Protein AF-A0A3D4EYX1-F1 (afdb_monomer_lite)

Radius of gyration: 21.77 Å; chains: 1; bounding box: 41×30×67 Å

Foldseek 3Di:
DEAEDPLQVVPDPPPPVVVCPDPVNVVQVVLLVQQRAAPDAAFLVNLAVVQWGATSSRDIWGWDADPNFIDTPNWTFPAGQCDDPVHTYTYTHHRDGDDDPDDDDPDDDDDDDPLLNLLVVLCVVLVVCVVVVNLQVSLVSLLVSLVVSLPRPPDDPVLNVLSVVLSVVLVPDPDSNVSNVSSNVSSVVSNVVVVVD

Sequence (197 aa):
VLAPTDAAFAALPKGTVEELLKSENRDKLMAILSLHAIPGKVSAGDALNAGIAKSLGGGSLKFSVVDGLLKVNGATIVKTDIKCDNGTIHVIDAVILSGSKRDESKTASTNDKTPLEQIEAAIDRGVPIFNSGEHGECANIYSDCMVSISKASCVDSRVSMVIKQLVEKAENIESDTERAWVLRSGLDHVYATLSSN

pLDDT: mean 76.39, std 11.62, range [33.72, 88.88]

Secondary structure (DSSP, 8-state):
-EEE-HHHHHTSPTTHHHHHTSGGGHHHHHHHHHHT--SS---HHHHHHHSEEE-TTS-EEEEEEETTEEEETTEEEEEEEEEETTEEEEEESS---SSS-------S-SS---HHHHHHHHHHHHHHHHHTT-HHHHHHHHHHHHHHHHT-TTS-HHHHHHHHHHHHHHHT---HHHHHHHHHHHHHHHHHHHHT-

Structure (mmCIF, N/CA/C/O backbone):
data_AF-A0A3D4EYX1-F1
#
_entry.id   AF-A0A3D4EYX1-F1
#
loop_
_atom_site.group_PDB
_atom_site.id
_atom_site.type_symbol
_atom_site.label_atom_id
_atom_site.label_alt_id
_atom_site.label_comp_id
_atom_site.label_asym_id
_atom_site.label_entity_id
_atom_site.label_seq_id
_atom_site.pdbx_PDB_ins_code
_atom_site.Cartn_x
_atom_site.Cartn_y
_atom_site.Cartn_z
_atom_site.occupancy
_atom_site.B_iso_or_equiv
_atom_site.auth_seq_id
_atom_site.auth_comp_id
_atom_site.auth_asym_id
_atom_site.auth_atom_id
_atom_site.pdbx_PDB_model_num
ATOM 1 N N . VAL A 1 1 ? 8.721 3.434 -21.749 1.00 84.25 1 VAL A N 1
ATOM 2 C CA . VAL A 1 1 ? 7.321 3.379 -21.262 1.00 84.25 1 VAL A CA 1
ATOM 3 C C . VAL A 1 1 ? 7.058 1.997 -20.700 1.00 84.25 1 VAL A C 1
ATOM 5 O O . VAL A 1 1 ? 7.466 1.021 -21.318 1.00 84.25 1 VAL A O 1
ATOM 8 N N . LEU A 1 2 ? 6.427 1.918 -19.534 1.00 86.25 2 LEU A N 1
ATOM 9 C CA . LEU A 1 2 ? 5.997 0.674 -18.905 1.00 86.25 2 LEU A CA 1
ATOM 10 C C . LEU A 1 2 ? 4.511 0.459 -19.218 1.00 86.25 2 LEU A C 1
ATOM 12 O O . LEU A 1 2 ? 3.684 1.280 -18.839 1.00 86.25 2 LEU A O 1
ATOM 16 N N . ALA A 1 3 ? 4.170 -0.600 -19.941 1.00 87.19 3 ALA A N 1
ATOM 17 C CA . ALA A 1 3 ? 2.811 -0.878 -20.390 1.00 87.19 3 ALA A CA 1
ATOM 18 C C . ALA A 1 3 ? 2.252 -2.110 -19.656 1.00 87.19 3 ALA A C 1
ATOM 20 O O . ALA A 1 3 ? 2.735 -3.218 -19.904 1.00 87.19 3 ALA A O 1
ATOM 21 N N . PRO A 1 4 ? 1.275 -1.949 -18.749 1.00 86.25 4 PRO A N 1
ATOM 22 C CA . PRO A 1 4 ? 0.604 -3.083 -18.125 1.00 86.25 4 PRO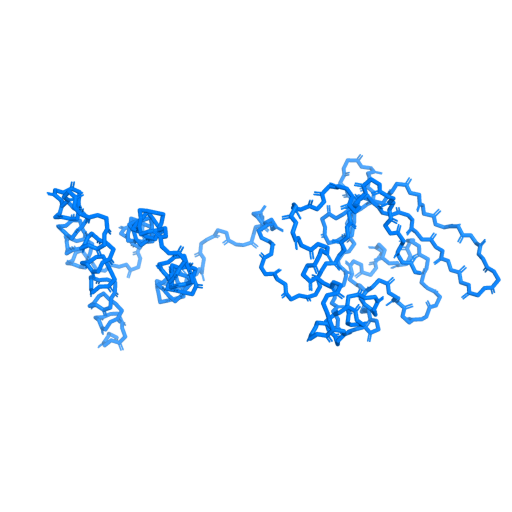 A CA 1
ATOM 23 C C . PRO A 1 4 ? -0.227 -3.883 -19.137 1.00 86.25 4 PRO A C 1
ATOM 25 O O . PRO A 1 4 ? -0.795 -3.318 -20.074 1.00 86.25 4 PRO A O 1
ATOM 28 N N . THR A 1 5 ? -0.284 -5.203 -18.959 1.00 86.62 5 THR A N 1
ATOM 29 C CA . THR A 1 5 ? -1.167 -6.093 -19.731 1.00 86.62 5 THR A CA 1
ATOM 30 C C . THR A 1 5 ? -2.630 -5.920 -19.318 1.00 86.62 5 THR A C 1
ATOM 32 O O . THR A 1 5 ? -2.930 -5.413 -18.242 1.00 86.62 5 THR A O 1
ATOM 35 N N . ASP A 1 6 ? -3.570 -6.385 -20.143 1.00 84.50 6 ASP A N 1
ATOM 36 C CA . ASP A 1 6 ? -4.988 -6.440 -19.752 1.00 84.50 6 ASP A CA 1
ATOM 37 C C . ASP A 1 6 ? -5.194 -7.298 -18.486 1.00 84.50 6 ASP A C 1
ATOM 39 O O . ASP A 1 6 ? -5.909 -6.912 -17.563 1.00 84.50 6 ASP A O 1
ATOM 43 N N . ALA A 1 7 ? -4.439 -8.398 -18.376 1.00 80.25 7 ALA A N 1
ATOM 44 C CA . ALA A 1 7 ? -4.394 -9.235 -17.180 1.00 80.25 7 ALA A CA 1
ATOM 45 C C . ALA A 1 7 ? -3.939 -8.458 -15.930 1.00 80.25 7 ALA A C 1
ATOM 47 O O . ALA A 1 7 ? -4.502 -8.655 -14.856 1.00 80.25 7 ALA A O 1
ATOM 48 N N . ALA A 1 8 ? -2.994 -7.522 -16.070 1.00 82.38 8 ALA A N 1
ATOM 49 C CA . ALA A 1 8 ? -2.548 -6.655 -14.982 1.00 82.38 8 ALA A CA 1
ATOM 50 C C . ALA A 1 8 ? -3.665 -5.746 -14.451 1.00 82.38 8 ALA A C 1
ATOM 52 O O . ALA A 1 8 ? -3.716 -5.464 -13.253 1.00 82.38 8 ALA A O 1
ATOM 53 N N . PHE A 1 9 ? -4.554 -5.274 -15.332 1.00 79.62 9 PHE A N 1
ATOM 54 C CA . PHE A 1 9 ? -5.736 -4.508 -14.935 1.00 79.62 9 PHE A CA 1
ATOM 55 C C . PHE A 1 9 ? -6.804 -5.406 -14.311 1.00 79.62 9 PHE A C 1
ATOM 57 O O . PHE A 1 9 ? -7.417 -5.010 -13.322 1.00 79.62 9 PHE A O 1
ATOM 64 N N . ALA A 1 10 ? -6.993 -6.617 -14.838 1.00 78.94 10 ALA A N 1
ATOM 65 C CA . ALA A 1 10 ? -7.915 -7.602 -14.275 1.00 78.94 10 ALA A CA 1
ATOM 66 C C . ALA A 1 10 ? -7.479 -8.106 -12.885 1.00 78.94 10 ALA A C 1
ATOM 68 O O . ALA A 1 10 ? -8.327 -8.451 -12.065 1.00 78.94 10 ALA A O 1
ATOM 69 N N . ALA A 1 11 ? -6.171 -8.117 -12.610 1.00 76.62 11 ALA A N 1
ATOM 70 C CA . ALA A 1 11 ? -5.594 -8.468 -11.314 1.00 76.62 11 ALA A CA 1
ATOM 71 C C . ALA A 1 11 ? -5.763 -7.372 -10.245 1.00 76.62 11 ALA A C 1
ATOM 73 O O . ALA A 1 11 ? -5.437 -7.594 -9.077 1.00 76.62 11 ALA A O 1
ATOM 74 N N . LEU A 1 12 ? -6.255 -6.182 -10.608 1.00 73.75 12 LEU A N 1
ATOM 75 C CA . LEU A 1 12 ? -6.544 -5.139 -9.629 1.00 73.75 12 LEU A CA 1
ATOM 76 C C . LEU A 1 12 ? -7.776 -5.498 -8.782 1.00 73.75 12 LEU A C 1
ATOM 78 O O . LEU A 1 12 ? -8.704 -6.141 -9.278 1.00 73.75 12 LEU A O 1
ATOM 82 N N . PRO A 1 13 ? -7.827 -5.049 -7.513 1.00 72.81 13 PRO A N 1
ATOM 83 C CA . PRO A 1 13 ? -9.017 -5.213 -6.694 1.00 72.81 13 PRO A CA 1
ATOM 84 C C . PRO A 1 13 ? -10.236 -4.619 -7.408 1.00 72.81 13 PRO A C 1
ATOM 86 O O . PRO A 1 13 ? -10.181 -3.516 -7.969 1.00 72.81 13 PRO A O 1
ATOM 89 N N . LYS A 1 14 ? -11.354 -5.350 -7.373 1.00 64.62 14 LYS A N 1
ATOM 90 C CA . LYS A 1 14 ? -12.627 -4.869 -7.922 1.00 64.62 14 LYS A CA 1
ATOM 91 C C . LYS A 1 14 ? -12.983 -3.530 -7.262 1.00 64.62 14 LYS A C 1
ATOM 93 O O . LYS A 1 14 ? -12.836 -3.387 -6.053 1.00 64.62 14 LYS A O 1
ATOM 98 N N . GLY A 1 15 ? -13.390 -2.544 -8.060 1.00 65.06 15 GLY A N 1
ATOM 99 C CA . GLY A 1 15 ? -13.667 -1.176 -7.605 1.00 65.06 15 GLY A CA 1
ATOM 100 C C . GLY A 1 15 ? -12.503 -0.188 -7.740 1.00 65.06 15 GLY A C 1
ATOM 101 O O . GLY A 1 15 ? -12.754 1.007 -7.869 1.00 65.06 15 GLY A O 1
ATOM 102 N N . THR A 1 16 ? -11.238 -0.633 -7.815 1.00 69.62 16 THR A N 1
ATOM 103 C CA . THR A 1 16 ? -10.097 0.297 -7.977 1.00 69.62 16 THR A CA 1
ATOM 104 C C . THR A 1 16 ? -10.122 0.996 -9.338 1.00 69.62 16 THR A C 1
ATOM 106 O O . THR A 1 16 ? -9.927 2.203 -9.421 1.00 69.62 16 THR A O 1
ATOM 109 N N . VAL A 1 17 ? -10.395 0.263 -10.421 1.00 69.81 17 VAL A N 1
ATOM 110 C CA . VAL A 1 17 ? -10.464 0.846 -11.774 1.00 69.81 17 VAL A CA 1
ATOM 111 C C . VAL A 1 17 ? -11.663 1.784 -11.906 1.00 69.81 17 VAL A C 1
ATOM 113 O O . VAL A 1 17 ? -11.540 2.872 -12.460 1.00 69.81 17 VAL A O 1
ATOM 116 N N . GLU A 1 18 ? -12.809 1.391 -11.353 1.00 73.31 18 GLU A N 1
ATOM 117 C CA . GLU A 1 18 ? -14.031 2.199 -11.369 1.00 73.31 18 GLU A CA 1
ATOM 118 C C . GLU A 1 18 ? -13.848 3.497 -10.584 1.00 73.31 18 GLU A C 1
ATOM 120 O O . GLU A 1 18 ? -14.284 4.554 -11.032 1.00 73.31 18 GLU A O 1
ATOM 125 N N . GLU A 1 19 ? -13.148 3.445 -9.450 1.00 72.38 19 GLU A N 1
ATOM 126 C CA . GLU A 1 19 ? -12.786 4.633 -8.687 1.00 72.38 19 GLU A CA 1
ATOM 127 C C . GLU A 1 19 ? -11.834 5.541 -9.471 1.00 72.38 19 GLU A C 1
ATOM 129 O O . GLU A 1 19 ? -12.068 6.747 -9.540 1.00 72.38 19 GLU A O 1
ATOM 134 N N . LEU A 1 20 ? -10.816 4.981 -10.129 1.00 70.94 20 LEU A N 1
ATOM 135 C CA . LEU A 1 20 ? -9.872 5.742 -10.953 1.00 70.94 20 LEU A CA 1
A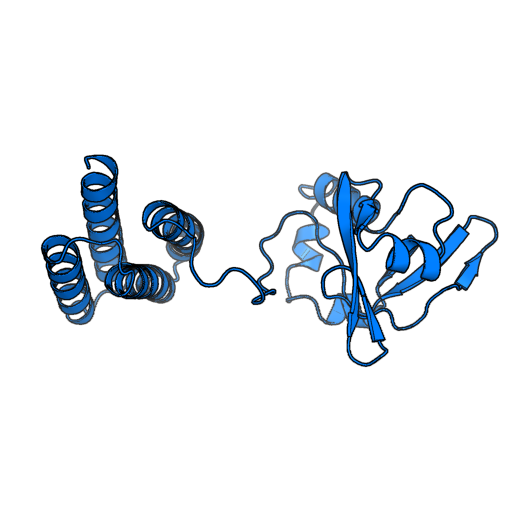TOM 136 C C . LEU A 1 20 ? -10.515 6.367 -12.203 1.00 70.94 20 LEU A C 1
ATOM 138 O O . LEU A 1 20 ? -10.025 7.383 -12.692 1.00 70.94 20 LEU A O 1
ATOM 142 N N . LEU A 1 21 ? -11.610 5.792 -12.706 1.00 77.44 21 LEU A N 1
ATOM 143 C CA . LEU A 1 21 ? -12.373 6.311 -13.847 1.00 77.44 21 LEU A CA 1
ATOM 144 C C . LEU A 1 21 ? -13.349 7.439 -13.475 1.00 77.44 21 LEU A C 1
ATOM 146 O O . LEU A 1 21 ? -13.871 8.106 -14.374 1.00 77.44 21 LEU A O 1
ATOM 150 N N . LYS A 1 22 ? -13.602 7.688 -12.183 1.00 77.94 22 LYS A N 1
ATOM 151 C CA . LYS A 1 22 ? -14.466 8.797 -11.749 1.00 77.94 22 LYS A CA 1
ATOM 152 C C . LYS A 1 22 ? -13.859 10.140 -12.153 1.00 77.94 22 LYS A C 1
ATOM 154 O O . LYS A 1 22 ? -12.656 10.361 -12.028 1.00 77.94 22 LYS A O 1
ATOM 159 N N . SER A 1 23 ? -14.713 11.076 -12.570 1.00 73.88 23 SER A N 1
ATOM 160 C CA . SER A 1 23 ? -14.307 12.429 -12.979 1.00 73.88 23 SER A CA 1
ATOM 161 C C . SER A 1 23 ? -13.508 13.175 -11.905 1.00 73.88 23 SER A C 1
ATOM 163 O O . SER A 1 23 ? -12.600 13.926 -12.246 1.00 7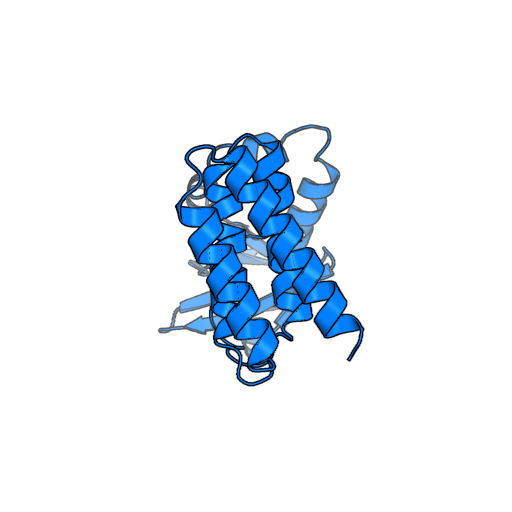3.88 23 SER A O 1
ATOM 165 N N . GLU A 1 24 ? -13.802 12.925 -10.626 1.00 75.81 24 GLU A N 1
ATOM 166 C CA . GLU A 1 24 ? -13.090 13.486 -9.467 1.00 75.81 24 GLU A CA 1
ATOM 167 C C . GLU A 1 24 ? -11.654 12.954 -9.308 1.00 75.81 24 GLU A C 1
ATOM 169 O O . GLU A 1 24 ? -10.836 13.571 -8.635 1.00 75.81 24 GLU A O 1
ATOM 174 N N . ASN A 1 25 ? -11.317 11.826 -9.943 1.00 72.69 25 ASN A N 1
ATOM 175 C CA . ASN A 1 25 ? -10.004 11.184 -9.860 1.00 72.69 25 ASN A CA 1
ATOM 176 C C . ASN A 1 25 ? -9.182 11.332 -11.152 1.00 72.69 25 ASN A C 1
ATOM 178 O O . ASN A 1 25 ? -8.149 10.674 -11.301 1.00 72.69 25 ASN A O 1
ATOM 182 N N . ARG A 1 26 ? -9.585 12.216 -12.077 1.00 75.75 26 ARG A N 1
ATOM 183 C CA . ARG A 1 26 ? -8.854 12.460 -13.336 1.00 75.75 26 ARG A CA 1
ATOM 184 C C . ARG A 1 26 ? -7.398 12.861 -13.118 1.00 75.75 26 ARG A C 1
ATOM 186 O O . ARG A 1 26 ? -6.527 12.341 -13.814 1.00 75.75 26 ARG A O 1
ATOM 193 N N . ASP A 1 27 ? -7.122 13.713 -12.135 1.00 76.56 27 ASP A N 1
ATOM 194 C CA . ASP A 1 27 ? -5.754 14.117 -11.795 1.00 76.56 27 ASP A CA 1
ATOM 195 C C . ASP A 1 27 ? -4.917 12.934 -11.285 1.00 76.56 27 ASP A C 1
ATOM 197 O O . ASP A 1 27 ? -3.752 12.778 -11.657 1.00 76.56 27 ASP A O 1
ATOM 201 N N . LYS A 1 28 ? -5.527 12.029 -10.507 1.00 73.12 28 LYS A N 1
ATOM 202 C CA . LYS A 1 28 ? -4.870 10.796 -10.044 1.00 73.12 28 LYS A CA 1
ATOM 203 C C . LYS A 1 28 ? -4.577 9.855 -11.208 1.00 73.12 28 LYS A C 1
ATOM 205 O O . LYS A 1 28 ? -3.477 9.314 -11.290 1.00 73.12 28 LYS A O 1
ATOM 210 N N . LEU A 1 29 ? -5.525 9.687 -12.131 1.00 79.31 29 LEU A N 1
ATOM 211 C CA . LEU A 1 29 ? -5.325 8.885 -13.338 1.00 79.31 29 LEU A CA 1
ATOM 212 C C . LEU A 1 29 ? -4.176 9.446 -14.187 1.00 79.31 29 LEU A C 1
ATOM 214 O O . LEU A 1 29 ? -3.313 8.690 -14.635 1.00 79.31 29 LEU A O 1
ATOM 218 N N . MET A 1 30 ? -4.112 10.769 -14.352 1.00 80.25 30 MET A N 1
ATOM 219 C CA . MET A 1 30 ? -3.022 11.436 -15.066 1.00 80.25 30 MET A CA 1
ATOM 220 C C . MET A 1 30 ? -1.666 11.220 -14.376 1.00 80.25 30 MET A C 1
ATOM 222 O O . MET A 1 30 ? -0.672 10.931 -15.049 1.00 80.25 30 MET A O 1
ATOM 226 N N . ALA A 1 31 ? -1.622 11.282 -13.043 1.00 79.56 31 ALA A N 1
ATOM 227 C CA . ALA A 1 31 ? -0.420 10.985 -12.264 1.00 79.56 31 ALA A CA 1
ATOM 228 C C . ALA A 1 31 ? 0.029 9.518 -12.413 1.00 79.56 31 ALA A C 1
ATOM 230 O O . ALA A 1 31 ? 1.214 9.251 -12.621 1.00 79.56 31 ALA A O 1
ATOM 231 N N . ILE A 1 32 ? -0.908 8.564 -12.387 1.00 80.44 32 ILE A N 1
ATOM 232 C CA . ILE A 1 32 ? -0.632 7.129 -12.576 1.00 80.44 32 ILE A CA 1
ATOM 233 C C . ILE A 1 32 ? -0.078 6.854 -13.977 1.00 80.44 32 ILE A C 1
ATOM 235 O O . ILE A 1 32 ? 0.914 6.138 -14.125 1.00 80.44 32 ILE A O 1
ATOM 239 N N . LEU A 1 33 ? -0.671 7.442 -15.016 1.00 83.88 33 LEU A N 1
ATOM 240 C CA . LEU A 1 33 ? -0.165 7.310 -16.386 1.00 83.88 33 LEU A CA 1
ATOM 241 C C . LEU A 1 33 ? 1.236 7.923 -16.524 1.00 83.88 33 LEU A C 1
ATOM 243 O O . LEU A 1 33 ? 2.113 7.338 -17.159 1.00 83.88 33 LEU A O 1
ATOM 247 N N . SER A 1 34 ? 1.478 9.054 -15.860 1.00 84.19 34 SER A N 1
ATOM 248 C CA . SER A 1 34 ? 2.791 9.710 -15.839 1.00 84.19 34 SER A CA 1
ATOM 249 C C . SER A 1 34 ? 3.856 8.889 -15.104 1.00 84.19 34 SER A C 1
ATOM 251 O O . SER A 1 34 ? 5.035 8.971 -15.444 1.00 84.19 34 SER A O 1
ATOM 253 N N . LEU A 1 35 ? 3.466 8.062 -14.129 1.00 82.75 35 LEU A N 1
ATOM 254 C CA . LEU A 1 35 ? 4.365 7.144 -13.421 1.00 82.75 35 LEU A CA 1
ATOM 255 C C . LEU A 1 35 ? 4.861 5.999 -14.319 1.00 82.75 35 LEU A C 1
ATOM 257 O O . LEU A 1 35 ? 5.985 5.530 -14.166 1.00 82.75 35 LEU A O 1
ATOM 261 N N . HIS A 1 36 ? 4.051 5.581 -15.291 1.00 83.44 36 HIS A N 1
ATOM 262 C CA . HIS A 1 36 ? 4.413 4.553 -16.271 1.00 83.44 36 HIS A CA 1
ATOM 263 C C . HIS A 1 36 ? 5.308 5.089 -17.404 1.00 83.44 36 HIS A C 1
ATOM 265 O O . HIS A 1 36 ? 5.875 4.320 -18.190 1.00 83.44 36 HIS A O 1
ATOM 271 N N . ALA A 1 37 ? 5.478 6.408 -17.494 1.00 83.69 37 ALA A N 1
ATOM 272 C CA . ALA A 1 37 ? 6.377 7.051 -18.437 1.00 83.69 37 ALA A CA 1
ATOM 273 C C . ALA A 1 37 ? 7.690 7.438 -17.743 1.00 83.69 37 ALA A C 1
ATOM 275 O O . ALA A 1 37 ? 7.705 8.098 -16.708 1.00 83.69 37 ALA A O 1
ATOM 276 N N . ILE A 1 38 ? 8.814 7.046 -18.339 1.00 82.19 38 ILE A N 1
ATOM 277 C CA . ILE A 1 38 ? 10.148 7.458 -17.894 1.00 82.19 38 ILE A CA 1
ATOM 278 C C . ILE A 1 38 ? 10.659 8.457 -18.929 1.00 82.19 38 ILE A C 1
ATOM 280 O O . ILE A 1 38 ? 10.687 8.110 -20.114 1.00 82.19 38 ILE A O 1
ATOM 284 N N . PRO A 1 39 ? 11.017 9.688 -18.528 1.00 75.25 39 PRO A N 1
ATOM 285 C CA . PRO A 1 39 ? 11.631 10.637 -19.435 1.00 75.25 39 PRO A CA 1
ATOM 286 C C . PRO A 1 39 ? 13.036 10.150 -19.805 1.00 75.25 39 PRO A C 1
ATOM 288 O O . PRO A 1 39 ? 13.842 9.815 -18.940 1.00 75.25 39 PRO A O 1
ATOM 291 N N . GLY A 1 40 ? 13.329 10.137 -21.103 1.00 70.56 40 GLY A N 1
ATOM 292 C CA . GLY A 1 40 ? 14.615 9.697 -21.638 1.00 70.56 40 GLY A CA 1
ATOM 293 C C . GLY A 1 40 ? 14.592 8.282 -22.217 1.00 70.56 40 GLY A C 1
ATOM 294 O O . GLY A 1 40 ? 13.700 7.471 -21.964 1.00 70.56 40 GLY A O 1
ATOM 295 N N . LYS A 1 41 ? 15.593 7.991 -23.050 1.00 64.38 41 LYS A N 1
ATOM 296 C CA . LYS A 1 41 ? 15.754 6.689 -23.701 1.00 64.38 41 LYS A CA 1
ATOM 297 C C . LYS A 1 41 ? 16.544 5.764 -22.778 1.00 64.38 41 LYS A C 1
ATOM 299 O O . LYS A 1 41 ? 17.745 5.597 -22.944 1.00 64.38 41 LYS A O 1
ATOM 304 N N . VAL A 1 42 ? 15.864 5.216 -21.777 1.00 65.38 42 VAL A N 1
ATOM 305 C CA . VAL A 1 42 ? 16.461 4.271 -20.828 1.00 65.38 42 VAL A CA 1
ATOM 306 C C . VAL A 1 42 ? 16.158 2.850 -21.298 1.00 65.38 42 VAL A C 1
ATOM 308 O O . VAL A 1 42 ? 14.994 2.473 -21.429 1.00 65.38 42 VAL A O 1
ATOM 311 N N . SER A 1 43 ? 17.204 2.080 -21.590 1.00 67.12 43 SER A N 1
ATOM 312 C CA . SER A 1 43 ? 17.089 0.647 -21.895 1.00 67.12 43 SER A CA 1
ATOM 313 C C . SER A 1 43 ? 16.867 -0.149 -20.606 1.00 67.12 43 SER A C 1
ATOM 315 O O . SER A 1 43 ? 17.233 0.319 -19.526 1.00 67.12 43 SER A O 1
ATOM 317 N N . ALA A 1 44 ? 16.339 -1.377 -20.690 1.00 64.44 44 ALA A N 1
ATOM 318 C CA . ALA A 1 44 ? 16.156 -2.205 -19.489 1.00 64.44 44 ALA A CA 1
ATOM 319 C C . ALA A 1 44 ? 17.483 -2.447 -18.744 1.00 64.44 44 ALA A C 1
ATOM 321 O O . ALA A 1 44 ? 17.513 -2.445 -17.516 1.00 64.44 44 ALA A O 1
ATOM 322 N N . GLY A 1 45 ? 18.584 -2.595 -19.491 1.00 66.81 45 GLY A N 1
ATOM 323 C CA . GLY A 1 45 ? 19.929 -2.756 -18.936 1.00 66.81 45 GLY A CA 1
ATOM 324 C C . GLY A 1 45 ? 20.431 -1.526 -18.173 1.00 66.81 45 GLY A C 1
ATOM 325 O O . GLY A 1 45 ? 20.971 -1.675 -17.082 1.00 66.81 45 GLY A O 1
ATOM 326 N N . ASP A 1 46 ? 20.216 -0.317 -18.693 1.00 71.00 46 ASP A N 1
ATOM 327 C CA . ASP A 1 46 ? 20.564 0.932 -17.997 1.00 71.00 46 ASP A CA 1
ATOM 328 C C . ASP A 1 46 ? 19.706 1.139 -16.747 1.00 71.00 46 ASP A C 1
ATOM 330 O O . ASP A 1 46 ? 20.224 1.475 -15.685 1.00 71.00 46 ASP A O 1
ATOM 334 N N . ALA A 1 47 ? 18.398 0.876 -16.850 1.00 68.69 47 ALA A N 1
ATOM 335 C CA . ALA A 1 47 ? 17.478 0.971 -15.718 1.00 68.69 47 ALA A CA 1
ATOM 336 C C . ALA A 1 47 ? 17.855 -0.005 -14.594 1.00 68.69 47 ALA A C 1
ATOM 338 O O . ALA A 1 47 ? 17.788 0.346 -13.416 1.00 68.69 47 ALA A O 1
ATOM 339 N N . LEU A 1 48 ? 18.282 -1.218 -14.956 1.00 67.00 48 LEU A N 1
ATOM 340 C CA . LEU A 1 48 ? 18.739 -2.219 -14.001 1.00 67.00 48 LEU A CA 1
ATOM 341 C C . LEU A 1 48 ? 20.084 -1.843 -13.365 1.00 67.00 48 LEU A C 1
ATOM 343 O O . LEU A 1 48 ? 20.225 -1.989 -12.155 1.00 67.00 48 LEU A O 1
ATOM 347 N N . ASN A 1 49 ? 21.043 -1.334 -14.145 1.00 72.31 49 ASN A N 1
ATOM 348 C CA . ASN A 1 49 ? 22.336 -0.876 -13.618 1.00 72.31 49 ASN A CA 1
ATOM 349 C C . ASN A 1 49 ? 22.180 0.317 -12.666 1.00 72.31 49 ASN A C 1
ATOM 351 O O . ASN A 1 49 ? 22.854 0.378 -11.642 1.00 72.31 49 ASN A O 1
ATOM 355 N N . ALA A 1 50 ? 21.271 1.245 -12.976 1.00 69.31 50 ALA A N 1
ATOM 356 C CA . ALA A 1 50 ? 20.945 2.360 -12.092 1.00 69.31 50 ALA A CA 1
ATOM 357 C C . ALA A 1 50 ? 20.166 1.915 -10.840 1.00 69.31 50 ALA A C 1
ATOM 359 O O . ALA A 1 50 ? 20.179 2.608 -9.824 1.00 69.31 50 ALA A O 1
ATOM 360 N N . GLY A 1 51 ? 19.443 0.791 -10.912 1.00 69.69 51 GLY A N 1
ATOM 361 C CA . GLY A 1 51 ? 18.600 0.238 -9.845 1.00 69.69 51 GLY A CA 1
ATOM 362 C C . GLY A 1 51 ? 17.346 1.064 -9.526 1.00 69.69 51 GLY A C 1
ATOM 363 O O . GLY A 1 51 ? 16.350 0.520 -9.045 1.00 69.69 51 GLY A O 1
ATOM 364 N N . ILE A 1 52 ? 17.353 2.368 -9.803 1.00 75.19 52 ILE A N 1
ATOM 365 C CA . ILE A 1 52 ? 16.248 3.300 -9.577 1.00 75.19 52 ILE A CA 1
ATOM 366 C C . ILE A 1 52 ? 16.155 4.254 -10.774 1.00 75.19 52 ILE A C 1
ATOM 368 O O . ILE A 1 52 ? 17.135 4.907 -11.124 1.00 75.19 52 ILE A O 1
ATOM 372 N N . ALA A 1 53 ? 14.967 4.386 -11.368 1.00 77.19 53 ALA A N 1
ATOM 373 C CA . ALA A 1 53 ? 14.676 5.405 -12.376 1.00 77.19 53 ALA A CA 1
ATOM 374 C C . ALA A 1 53 ? 13.591 6.366 -11.888 1.00 77.19 53 ALA A C 1
ATOM 376 O O . ALA A 1 53 ? 12.654 5.971 -11.198 1.00 77.19 53 ALA A O 1
ATOM 377 N N . LYS A 1 54 ? 13.684 7.635 -12.278 1.00 76.50 54 LYS A N 1
ATOM 378 C CA . LYS A 1 54 ? 12.659 8.635 -11.970 1.00 76.50 54 LYS A CA 1
ATOM 379 C C . LYS A 1 54 ? 11.616 8.662 -13.085 1.00 76.50 54 LYS A C 1
ATOM 381 O O . LYS A 1 54 ? 11.972 8.815 -14.249 1.00 76.50 54 LYS A O 1
ATOM 386 N N . SER A 1 55 ? 10.343 8.510 -12.738 1.00 80.69 55 SER A N 1
ATOM 387 C CA . SER A 1 55 ? 9.234 8.658 -13.686 1.00 80.69 55 SER A CA 1
ATOM 388 C C . SER A 1 55 ? 8.902 10.126 -13.965 1.00 80.69 55 SER A C 1
ATOM 390 O O . SER A 1 55 ? 9.283 11.026 -13.211 1.00 80.69 55 SER A O 1
ATOM 392 N N . LEU A 1 56 ? 8.130 10.360 -15.025 1.00 77.19 56 LEU A N 1
ATOM 393 C CA . LEU A 1 56 ? 7.579 11.671 -15.375 1.00 77.19 56 LEU A CA 1
ATOM 394 C C . LEU A 1 56 ? 6.628 12.193 -14.293 1.00 77.19 56 LEU A C 1
ATOM 396 O O . LEU A 1 56 ? 6.613 13.388 -14.019 1.00 77.19 56 LEU A O 1
ATOM 400 N N . GLY A 1 57 ? 5.895 11.292 -13.635 1.00 66.88 57 GLY A N 1
ATOM 401 C CA . GLY A 1 57 ? 5.013 11.607 -12.508 1.00 66.88 57 GLY A CA 1
ATOM 402 C C . GLY A 1 57 ? 5.737 11.915 -11.191 1.00 66.88 57 GLY A C 1
ATOM 403 O O . GLY A 1 57 ? 5.082 12.084 -10.170 1.00 66.88 57 GLY A O 1
ATOM 404 N N . GLY A 1 58 ? 7.075 11.949 -11.174 1.00 64.88 58 GLY A N 1
ATOM 405 C CA . GLY A 1 58 ? 7.869 12.259 -9.980 1.00 64.88 58 GLY A CA 1
ATOM 406 C C . GLY A 1 58 ? 8.106 11.079 -9.031 1.00 64.88 58 GLY A C 1
ATOM 407 O O . GLY A 1 58 ? 8.892 11.217 -8.096 1.00 64.88 58 GLY A O 1
ATOM 408 N N . GLY A 1 59 ? 7.501 9.915 -9.285 1.00 68.75 59 GLY A N 1
ATOM 409 C CA . GLY A 1 59 ? 7.729 8.690 -8.513 1.00 68.75 59 GLY A CA 1
ATOM 410 C C . GLY A 1 59 ? 9.000 7.945 -8.930 1.00 68.75 59 GLY A C 1
ATOM 411 O O . GLY A 1 59 ? 9.351 7.919 -10.114 1.00 68.75 59 GLY A O 1
ATOM 412 N N . SER A 1 60 ? 9.672 7.320 -7.962 1.00 73.62 60 SER A N 1
ATOM 413 C CA . SER A 1 60 ? 10.846 6.471 -8.188 1.00 73.62 60 SER A CA 1
ATOM 414 C C . SER A 1 60 ? 10.428 5.037 -8.518 1.00 73.62 60 SER A C 1
ATOM 416 O O . SER A 1 60 ? 9.697 4.392 -7.769 1.00 73.62 60 SER A O 1
ATOM 418 N N . LEU A 1 61 ? 10.920 4.524 -9.638 1.00 78.38 61 LEU A N 1
ATOM 419 C CA . LEU A 1 61 ? 10.730 3.161 -10.112 1.00 78.38 61 LEU A CA 1
ATOM 420 C C . LEU A 1 61 ? 11.977 2.352 -9.774 1.00 78.38 61 LEU A C 1
ATOM 422 O O . LEU A 1 61 ? 13.042 2.583 -10.341 1.00 78.38 61 LEU A O 1
ATOM 426 N N . LYS A 1 62 ? 11.855 1.415 -8.835 1.00 80.25 62 LYS A N 1
ATOM 427 C CA . LYS A 1 62 ? 12.958 0.531 -8.450 1.00 80.25 62 LYS A CA 1
ATOM 428 C C . LYS A 1 62 ? 12.992 -0.685 -9.366 1.00 80.25 62 LYS A C 1
ATOM 430 O O . LYS A 1 62 ? 12.006 -1.415 -9.419 1.00 80.25 62 LYS A O 1
ATOM 435 N N . PHE A 1 63 ? 14.112 -0.912 -10.038 1.00 81.44 63 PHE A N 1
ATOM 436 C CA . PHE A 1 63 ? 14.350 -2.081 -10.880 1.00 81.44 63 PHE A CA 1
ATOM 437 C C . PHE A 1 63 ? 15.178 -3.104 -10.109 1.00 81.44 63 PHE A C 1
ATOM 439 O O . PHE A 1 63 ? 16.108 -2.762 -9.379 1.00 81.44 63 PHE A O 1
ATOM 446 N N . SER A 1 64 ? 14.825 -4.377 -10.214 1.00 79.69 64 SER A N 1
ATOM 447 C CA . SER A 1 64 ? 15.553 -5.468 -9.563 1.00 79.69 64 SER A CA 1
ATOM 448 C C . SER A 1 64 ? 15.382 -6.746 -10.369 1.00 79.69 64 SER A C 1
ATOM 450 O O . SER A 1 64 ? 14.339 -6.944 -10.980 1.00 79.69 64 SER A O 1
ATOM 452 N N . VAL A 1 65 ? 16.383 -7.622 -10.368 1.00 80.69 65 VAL A N 1
ATOM 453 C CA . VAL A 1 65 ? 16.253 -8.967 -10.943 1.00 80.69 65 VAL A CA 1
ATOM 454 C C . VAL A 1 65 ? 16.114 -9.958 -9.802 1.00 80.69 65 VAL A C 1
ATOM 456 O O . VAL A 1 65 ? 16.960 -10.000 -8.912 1.00 80.69 65 VAL A O 1
ATOM 459 N N . VAL A 1 66 ? 15.039 -10.738 -9.826 1.00 74.69 66 VAL A N 1
ATOM 460 C CA . VAL A 1 66 ? 14.761 -11.798 -8.852 1.00 74.69 66 VAL A CA 1
ATOM 461 C C . VAL A 1 66 ? 14.490 -13.065 -9.652 1.00 74.69 66 VAL A C 1
ATOM 463 O O . VAL A 1 66 ? 13.639 -13.043 -10.536 1.00 74.69 66 VAL A O 1
ATOM 466 N N . ASP A 1 67 ? 15.253 -14.131 -9.404 1.00 73.38 67 ASP A N 1
ATOM 467 C CA . ASP A 1 67 ? 15.139 -15.413 -10.124 1.00 73.38 67 ASP A CA 1
ATOM 468 C C . ASP A 1 67 ? 15.260 -15.290 -11.659 1.00 73.38 67 ASP A C 1
ATOM 470 O O . ASP A 1 67 ? 14.580 -15.970 -12.422 1.00 73.38 67 ASP A O 1
ATOM 474 N N . GLY A 1 68 ? 16.110 -14.372 -12.136 1.00 73.81 68 GLY A N 1
ATOM 475 C CA . GLY A 1 68 ? 16.285 -14.107 -13.572 1.00 73.81 68 GLY A CA 1
ATOM 476 C C . GLY A 1 68 ? 15.138 -13.320 -14.220 1.00 73.81 68 GLY A C 1
ATOM 477 O O . GLY A 1 68 ? 15.219 -12.992 -15.402 1.00 73.81 68 GLY A O 1
ATOM 478 N N . LEU A 1 69 ? 14.103 -12.961 -13.456 1.00 77.12 69 LEU A N 1
ATOM 479 C CA . LEU A 1 69 ? 12.995 -12.121 -13.898 1.00 77.12 69 LEU A CA 1
ATOM 480 C C . LEU A 1 69 ? 13.241 -10.670 -13.489 1.00 77.12 69 LEU A C 1
ATOM 482 O O . LEU A 1 69 ? 13.479 -10.358 -12.319 1.00 77.12 69 LEU A O 1
ATOM 486 N N . LEU A 1 70 ? 13.157 -9.768 -14.464 1.00 81.25 70 LEU A N 1
ATOM 487 C CA . LEU A 1 70 ? 13.244 -8.337 -14.214 1.00 81.25 70 LEU A CA 1
ATOM 488 C C . LEU A 1 70 ? 11.937 -7.861 -13.574 1.00 81.25 70 LEU A C 1
ATOM 490 O O . LEU A 1 70 ? 10.850 -8.124 -14.084 1.00 81.25 70 LEU A O 1
ATOM 494 N N . LYS A 1 71 ? 12.043 -7.154 -12.454 1.00 81.94 71 LYS A N 1
ATOM 495 C CA . LYS A 1 71 ? 10.929 -6.586 -11.699 1.00 81.94 71 LYS A CA 1
ATOM 496 C C . LYS A 1 71 ? 11.087 -5.078 -11.580 1.00 81.94 71 LYS A C 1
ATOM 498 O O . LYS A 1 71 ? 12.198 -4.576 -11.412 1.00 81.94 71 LYS A O 1
ATOM 503 N N . VAL A 1 72 ? 9.969 -4.366 -11.625 1.00 81.44 72 VAL A N 1
ATOM 504 C CA . VAL A 1 72 ? 9.875 -2.926 -11.393 1.00 81.44 72 VAL A CA 1
ATOM 505 C C . VAL A 1 72 ? 8.834 -2.646 -10.317 1.00 81.44 72 VAL A C 1
ATOM 507 O O . VAL A 1 72 ? 7.654 -2.905 -10.508 1.00 81.44 72 VAL A O 1
ATOM 510 N N . ASN A 1 73 ? 9.271 -2.136 -9.164 1.00 76.19 73 ASN A N 1
ATOM 511 C CA . ASN A 1 73 ? 8.396 -1.791 -8.035 1.00 76.19 73 ASN A CA 1
ATOM 512 C C . ASN A 1 73 ? 7.400 -2.920 -7.661 1.00 76.19 73 ASN A C 1
ATOM 514 O O . ASN A 1 73 ? 6.216 -2.685 -7.460 1.00 76.19 73 ASN A O 1
ATOM 518 N N . GLY A 1 74 ? 7.878 -4.172 -7.672 1.00 72.19 74 GLY A N 1
ATOM 519 C CA . GLY A 1 74 ? 7.071 -5.376 -7.422 1.00 72.19 74 GLY A CA 1
ATOM 520 C C . GLY A 1 74 ? 6.412 -5.995 -8.664 1.00 72.19 74 GLY A C 1
ATOM 521 O O . GLY A 1 74 ? 6.148 -7.194 -8.661 1.00 72.19 74 GLY A O 1
ATOM 522 N N . ALA A 1 75 ? 6.233 -5.242 -9.752 1.00 81.38 75 ALA A N 1
ATOM 523 C CA . ALA A 1 75 ? 5.667 -5.740 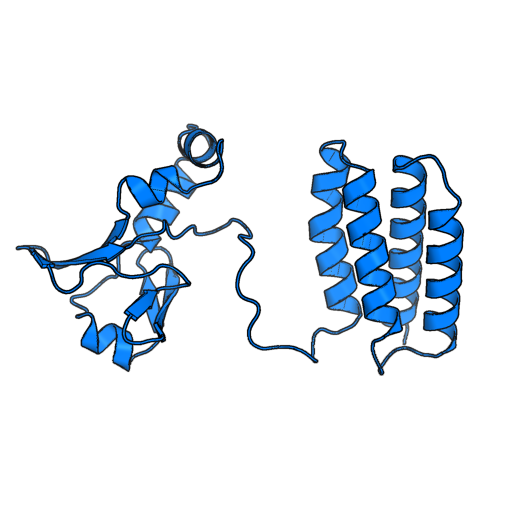-11.005 1.00 81.38 75 ALA A CA 1
ATOM 524 C C . ALA A 1 75 ? 6.700 -6.531 -11.817 1.00 81.38 75 ALA A C 1
ATOM 526 O O . ALA A 1 75 ? 7.795 -6.036 -12.083 1.00 81.38 75 ALA A O 1
ATOM 527 N N . THR A 1 76 ? 6.354 -7.734 -12.269 1.00 82.62 76 THR A N 1
ATOM 528 C CA . THR A 1 76 ? 7.226 -8.518 -13.155 1.00 82.62 76 THR A CA 1
ATOM 529 C C . THR A 1 76 ? 7.147 -7.983 -14.580 1.00 82.62 76 THR A C 1
ATOM 531 O O . THR A 1 76 ? 6.060 -7.764 -15.118 1.00 82.62 76 THR A O 1
ATOM 534 N N . ILE A 1 77 ? 8.305 -7.775 -15.203 1.00 85.81 77 ILE A N 1
ATOM 535 C CA . ILE A 1 77 ? 8.408 -7.360 -16.598 1.00 85.81 77 ILE A CA 1
ATOM 536 C C . ILE A 1 77 ? 8.402 -8.616 -17.469 1.00 85.81 77 ILE A C 1
ATOM 538 O O . ILE A 1 77 ? 9.372 -9.368 -17.505 1.00 85.81 77 ILE A O 1
ATOM 542 N N . VAL A 1 78 ? 7.291 -8.835 -18.168 1.00 85.44 78 VAL A N 1
ATOM 543 C CA . VAL A 1 78 ? 7.069 -10.000 -19.039 1.00 85.44 78 VAL A CA 1
ATOM 544 C C . VAL A 1 78 ? 7.863 -9.866 -20.336 1.00 85.44 78 VAL A C 1
ATOM 546 O O . VAL A 1 78 ? 8.357 -10.851 -20.880 1.00 85.44 78 VAL A O 1
ATOM 549 N N . LYS A 1 79 ? 7.989 -8.638 -20.852 1.00 82.94 79 LYS A N 1
ATOM 550 C CA . LYS A 1 79 ? 8.702 -8.364 -22.103 1.00 82.94 79 LYS A CA 1
ATOM 551 C C . LYS A 1 79 ? 9.433 -7.034 -22.020 1.00 82.94 79 LYS A C 1
ATOM 553 O O . LYS A 1 79 ? 8.818 -6.014 -21.731 1.00 82.94 79 LYS A O 1
ATOM 558 N N . THR A 1 80 ? 10.730 -7.024 -22.295 1.00 82.88 80 THR A N 1
ATOM 559 C CA . THR A 1 80 ? 11.548 -5.803 -22.313 1.00 82.88 80 THR A CA 1
ATOM 560 C C . THR A 1 80 ? 11.949 -5.419 -23.736 1.00 82.88 80 THR A C 1
ATOM 562 O O . THR A 1 80 ? 11.821 -6.216 -24.665 1.00 82.88 80 THR A O 1
ATOM 565 N N . ASP A 1 81 ? 12.437 -4.186 -23.899 1.00 79.12 81 ASP A N 1
ATOM 566 C CA . ASP A 1 81 ? 13.170 -3.733 -25.090 1.00 79.12 81 ASP A CA 1
ATOM 567 C C . ASP A 1 81 ? 12.387 -3.807 -26.410 1.00 79.12 81 ASP A C 1
ATOM 569 O O . ASP A 1 81 ? 12.951 -4.002 -27.491 1.00 79.12 81 ASP A O 1
ATOM 573 N N . ILE A 1 82 ? 11.070 -3.590 -26.348 1.00 82.38 82 ILE A N 1
ATOM 574 C CA . ILE A 1 82 ? 10.248 -3.454 -27.550 1.00 82.38 82 ILE A CA 1
ATOM 575 C C . ILE A 1 82 ? 10.550 -2.089 -28.168 1.00 82.38 82 ILE A C 1
ATOM 577 O O . ILE A 1 82 ? 10.150 -1.052 -27.635 1.00 82.38 82 ILE A O 1
ATOM 581 N N . LYS A 1 83 ? 11.285 -2.095 -29.283 1.00 80.81 83 LYS A N 1
ATOM 582 C CA . LYS A 1 83 ? 11.622 -0.882 -30.034 1.00 80.81 83 LYS A CA 1
ATOM 583 C C . LYS A 1 83 ? 10.384 -0.331 -30.734 1.00 80.81 83 LYS A C 1
ATOM 585 O O . LYS A 1 83 ? 9.749 -1.026 -31.523 1.00 80.81 83 LYS A O 1
ATOM 590 N N . CYS A 1 84 ? 10.104 0.935 -30.476 1.00 78.31 84 CYS A N 1
ATOM 591 C CA . CYS A 1 84 ? 9.130 1.748 -31.188 1.00 78.31 84 CYS A CA 1
ATOM 592 C C . CYS A 1 84 ? 9.826 3.019 -31.690 1.00 78.31 84 CYS A C 1
ATOM 594 O O . CYS A 1 84 ? 10.861 3.418 -31.151 1.00 78.31 84 CYS A O 1
ATOM 596 N N . ASP A 1 85 ? 9.251 3.694 -32.683 1.00 80.75 85 ASP A N 1
ATOM 597 C CA . ASP A 1 85 ? 9.855 4.901 -33.272 1.00 80.75 85 ASP A CA 1
ATOM 598 C C . ASP A 1 85 ? 10.083 6.018 -32.239 1.00 80.75 85 ASP A C 1
ATOM 600 O O . ASP A 1 85 ? 11.073 6.742 -32.296 1.00 80.75 85 ASP A O 1
ATOM 604 N N . ASN A 1 86 ? 9.211 6.091 -31.228 1.00 76.75 86 ASN A N 1
ATOM 605 C CA . ASN A 1 86 ? 9.234 7.120 -30.186 1.00 76.75 86 ASN A CA 1
ATOM 606 C C . ASN A 1 86 ? 9.835 6.651 -28.849 1.00 76.75 86 ASN A C 1
ATOM 608 O O . ASN A 1 86 ? 9.770 7.379 -27.858 1.00 76.75 86 ASN A O 1
ATOM 612 N N . GLY A 1 87 ? 10.403 5.443 -28.776 1.00 77.12 87 GLY A N 1
ATOM 613 C CA . GLY A 1 87 ? 11.038 4.956 -27.551 1.00 77.12 87 GLY A CA 1
ATOM 614 C C . GLY A 1 87 ? 10.980 3.446 -27.366 1.00 77.12 87 GLY A C 1
ATOM 615 O O . GLY A 1 87 ? 10.797 2.684 -28.309 1.00 77.12 87 GLY A O 1
ATOM 616 N N . THR A 1 88 ? 11.147 3.019 -26.118 1.00 82.81 88 THR A N 1
ATOM 617 C CA . THR A 1 88 ? 11.152 1.604 -25.740 1.00 82.81 88 THR A CA 1
ATOM 618 C C . THR A 1 88 ? 9.946 1.295 -24.864 1.00 82.81 88 THR A C 1
ATOM 620 O O . THR A 1 88 ? 9.688 2.008 -23.885 1.00 82.81 88 THR A O 1
ATOM 623 N N . ILE A 1 89 ? 9.207 0.240 -25.203 1.00 85.75 89 ILE A N 1
ATOM 624 C CA . ILE A 1 89 ? 8.106 -0.280 -24.390 1.00 85.75 89 ILE A CA 1
ATOM 625 C C . ILE A 1 89 ? 8.591 -1.505 -23.612 1.00 85.75 89 ILE A C 1
ATOM 627 O O . ILE A 1 89 ? 9.238 -2.398 -24.161 1.00 85.75 89 ILE A O 1
ATOM 631 N N . HIS A 1 90 ? 8.245 -1.548 -22.330 1.00 84.50 90 HIS A N 1
ATOM 632 C CA . HIS A 1 90 ? 8.410 -2.718 -21.476 1.00 84.50 90 HIS A CA 1
ATOM 633 C C . HIS A 1 90 ? 7.029 -3.138 -20.985 1.00 84.50 90 HIS A C 1
ATOM 635 O O . HIS A 1 90 ? 6.303 -2.324 -20.420 1.00 84.50 90 HIS A O 1
ATOM 641 N N . VAL A 1 91 ? 6.660 -4.389 -21.225 1.00 87.56 91 VAL A N 1
ATOM 642 C CA . VAL A 1 91 ? 5.375 -4.960 -20.829 1.00 87.56 91 VAL A CA 1
ATOM 643 C C . VAL A 1 91 ? 5.490 -5.500 -19.415 1.00 87.56 91 VAL A C 1
ATOM 645 O O . VAL A 1 91 ? 6.382 -6.304 -19.137 1.00 87.56 91 VAL A O 1
ATOM 648 N N . ILE A 1 92 ? 4.583 -5.077 -18.543 1.00 88.06 92 ILE A N 1
ATOM 649 C CA . ILE A 1 92 ? 4.552 -5.460 -17.131 1.00 88.06 92 ILE A CA 1
ATOM 650 C C . ILE A 1 92 ? 3.243 -6.174 -16.794 1.00 88.06 92 ILE A C 1
ATOM 652 O O . ILE A 1 92 ? 2.213 -5.918 -17.412 1.00 88.06 92 ILE A O 1
ATOM 656 N N . ASP A 1 93 ? 3.287 -7.059 -15.806 1.00 86.31 93 ASP A N 1
ATOM 657 C CA . ASP A 1 93 ? 2.123 -7.845 -15.372 1.00 86.31 93 ASP A CA 1
ATOM 658 C C . ASP A 1 93 ? 1.307 -7.182 -14.246 1.00 86.31 93 ASP A C 1
ATOM 660 O O . ASP A 1 93 ? 0.287 -7.703 -13.818 1.00 86.31 93 ASP A O 1
ATOM 664 N N . ALA A 1 94 ? 1.718 -6.006 -13.762 1.00 82.75 94 ALA A N 1
ATOM 665 C CA . ALA A 1 94 ? 0.993 -5.281 -12.717 1.00 82.75 94 ALA A CA 1
ATOM 666 C C . ALA A 1 94 ? 0.978 -3.770 -12.977 1.00 82.75 94 ALA A C 1
ATOM 668 O O . ALA A 1 94 ? 1.945 -3.213 -13.489 1.00 82.75 94 ALA A O 1
ATOM 669 N N . VAL A 1 95 ? -0.112 -3.095 -12.600 1.00 83.69 95 VAL A N 1
ATOM 670 C CA . VAL A 1 95 ? -0.251 -1.633 -12.725 1.00 83.69 95 VAL A CA 1
ATOM 671 C C . VAL A 1 95 ? 0.427 -0.925 -11.550 1.00 83.69 95 VAL A C 1
ATOM 673 O O . VAL A 1 95 ? 0.115 -1.203 -10.388 1.00 83.69 95 VAL A O 1
ATOM 676 N N . ILE A 1 96 ? 1.295 0.044 -11.852 1.00 78.88 96 ILE A N 1
ATOM 677 C CA . ILE A 1 96 ? 2.013 0.853 -10.859 1.00 78.88 96 ILE A CA 1
ATOM 678 C C . ILE A 1 96 ? 1.127 2.025 -10.413 1.00 78.88 96 ILE A C 1
ATOM 680 O O . ILE A 1 96 ? 0.891 2.956 -11.181 1.00 78.88 96 ILE A O 1
ATOM 684 N N . LEU A 1 97 ? 0.635 2.013 -9.173 1.00 74.69 97 LEU A N 1
ATOM 685 C CA . LEU A 1 97 ? -0.183 3.110 -8.642 1.00 74.69 97 LEU A CA 1
ATOM 686 C C . LEU A 1 97 ? 0.652 4.106 -7.832 1.00 74.69 97 LEU A C 1
ATOM 688 O O . LEU A 1 97 ? 1.347 3.736 -6.891 1.00 74.69 97 LEU A O 1
ATOM 692 N N . SER A 1 98 ? 0.522 5.390 -8.170 1.00 61.97 98 SER A N 1
ATOM 693 C CA . SER A 1 98 ? 0.994 6.508 -7.351 1.00 61.97 98 SER A CA 1
ATOM 694 C C . SER A 1 98 ? -0.138 6.903 -6.399 1.00 61.97 98 SER A C 1
ATOM 696 O O . SER A 1 98 ? -1.121 7.495 -6.838 1.00 61.97 98 SER A O 1
ATOM 698 N N . GLY A 1 99 ? -0.021 6.583 -5.109 1.00 56.94 99 GLY A N 1
ATOM 699 C CA . GLY A 1 99 ? -0.904 7.162 -4.088 1.00 56.94 99 GLY A CA 1
ATOM 700 C C . GLY A 1 99 ? -2.098 6.314 -3.648 1.00 56.94 99 GLY A C 1
ATOM 701 O O . GLY A 1 99 ? -3.152 6.845 -3.311 1.00 56.94 99 GLY A O 1
ATOM 702 N N . SER A 1 100 ? -1.936 5.002 -3.549 1.00 33.72 100 SER A N 1
ATOM 703 C CA . SER A 1 100 ? -2.666 4.253 -2.527 1.00 33.72 100 SER A CA 1
ATOM 704 C C . SER A 1 100 ? -1.657 3.357 -1.852 1.00 33.72 100 SER A C 1
ATOM 706 O O . SER A 1 100 ? -0.866 2.718 -2.542 1.00 33.72 100 SER A O 1
ATOM 708 N N . LYS A 1 101 ? -1.659 3.339 -0.520 1.00 38.84 101 LYS A N 1
ATOM 709 C CA . LYS A 1 101 ? -1.083 2.249 0.258 1.00 38.84 101 LYS A CA 1
ATOM 710 C C . LYS A 1 101 ? -1.517 0.927 -0.384 1.00 38.84 101 LYS A C 1
ATOM 712 O O . LYS A 1 101 ? -2.619 0.452 -0.136 1.00 38.84 101 LYS A O 1
ATOM 717 N N . ARG A 1 102 ? -0.684 0.349 -1.239 1.00 37.59 102 ARG A N 1
ATOM 718 C CA . ARG A 1 102 ? -0.720 -1.075 -1.503 1.00 37.59 102 ARG A CA 1
ATOM 719 C C . ARG A 1 102 ? 0.482 -1.628 -0.774 1.00 37.59 102 ARG A C 1
ATOM 721 O O . ARG A 1 102 ? 1.628 -1.357 -1.117 1.00 37.59 102 ARG A O 1
ATOM 728 N N . ASP A 1 103 ? 0.134 -2.227 0.355 1.00 49.66 103 ASP A N 1
ATOM 729 C CA . ASP A 1 103 ? 0.750 -3.412 0.927 1.00 49.66 103 ASP A CA 1
ATOM 730 C C . ASP A 1 103 ? 1.614 -4.188 -0.093 1.00 49.66 103 ASP A C 1
ATOM 732 O O . ASP A 1 103 ? 1.251 -4.294 -1.263 1.00 49.66 103 ASP A O 1
ATOM 736 N N . GLU A 1 104 ? 2.730 -4.729 0.404 1.00 38.22 104 GLU A N 1
ATOM 737 C CA . GLU A 1 104 ? 3.888 -5.331 -0.288 1.00 38.22 104 GLU A CA 1
ATOM 738 C C . GLU A 1 104 ? 4.997 -4.326 -0.671 1.00 38.22 104 GLU A C 1
ATOM 740 O O . GLU A 1 104 ? 5.004 -3.688 -1.714 1.00 38.22 104 GLU A O 1
ATOM 745 N N . SER A 1 105 ? 6.021 -4.133 0.164 1.00 35.22 105 SER A N 1
ATOM 746 C CA . SER A 1 105 ? 6.981 -5.190 0.483 1.00 35.22 105 SER A CA 1
ATOM 747 C C . SER A 1 105 ? 7.398 -5.185 1.958 1.00 35.22 105 SER A C 1
ATOM 749 O O . SER A 1 105 ? 8.119 -4.304 2.430 1.00 35.22 105 SER A O 1
ATOM 751 N N . LYS A 1 106 ? 7.037 -6.262 2.669 1.00 49.00 106 LYS A N 1
ATOM 752 C CA . LYS A 1 106 ? 7.989 -6.921 3.568 1.00 49.00 106 LYS A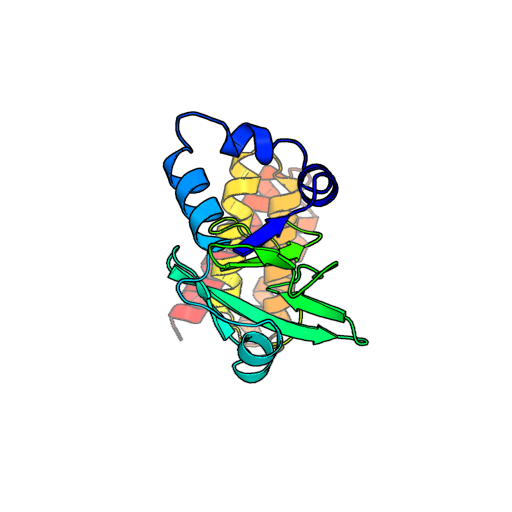 CA 1
ATOM 753 C C . LYS A 1 106 ? 9.250 -7.199 2.749 1.00 49.00 106 LYS A C 1
ATOM 755 O O . LYS A 1 106 ? 9.256 -8.163 1.996 1.00 49.00 106 LYS A O 1
ATOM 760 N N . THR A 1 107 ? 10.286 -6.374 2.890 1.00 35.22 107 THR A N 1
ATOM 761 C CA . THR A 1 107 ? 11.691 -6.782 3.082 1.00 35.22 107 THR A CA 1
ATOM 762 C C . THR A 1 107 ? 12.530 -5.524 3.360 1.00 35.22 107 THR A C 1
ATOM 764 O O . THR A 1 107 ? 12.679 -4.682 2.478 1.00 35.22 107 THR A O 1
ATOM 767 N N . ALA A 1 108 ? 13.088 -5.468 4.581 1.00 41.62 108 ALA A N 1
ATOM 768 C CA . ALA A 1 108 ? 13.987 -4.461 5.182 1.00 41.62 108 ALA A CA 1
ATOM 769 C C . ALA A 1 108 ? 13.353 -3.068 5.438 1.00 41.62 108 ALA A C 1
ATOM 771 O O . ALA A 1 108 ? 13.201 -2.282 4.516 1.00 41.62 108 ALA A O 1
ATOM 772 N N . SER A 1 109 ? 12.921 -2.677 6.643 1.00 36.19 109 SER A N 1
ATOM 773 C CA . SER A 1 109 ? 13.520 -2.905 7.968 1.00 36.19 109 SER A CA 1
ATOM 774 C C . SER A 1 109 ? 12.571 -3.558 8.974 1.00 36.19 109 SER A C 1
ATOM 776 O O . SER A 1 109 ? 11.629 -2.947 9.476 1.00 36.19 109 SER A O 1
ATOM 778 N N . THR A 1 110 ? 12.883 -4.793 9.341 1.00 40.62 110 THR A N 1
ATOM 779 C CA . THR A 1 110 ? 12.735 -5.264 10.719 1.00 40.62 110 THR A CA 1
ATOM 780 C C . THR A 1 110 ? 13.730 -4.491 11.598 1.00 40.62 110 THR A C 1
ATOM 782 O O . THR A 1 110 ? 14.909 -4.471 11.253 1.00 40.62 110 THR A O 1
ATOM 785 N N . ASN A 1 111 ? 13.243 -3.913 12.705 1.00 44.22 111 ASN A N 1
ATOM 786 C CA . ASN A 1 111 ? 13.963 -3.407 13.898 1.00 44.22 111 ASN A CA 1
ATOM 787 C C . ASN A 1 111 ? 14.185 -1.903 14.166 1.00 44.22 111 ASN A C 1
ATOM 789 O O . ASN A 1 111 ? 14.759 -1.620 15.206 1.00 44.22 111 ASN A O 1
ATOM 793 N N . ASP A 1 112 ? 13.656 -0.943 13.398 1.00 48.72 112 ASP A N 1
ATOM 794 C CA . ASP A 1 112 ? 13.855 0.487 13.756 1.00 48.72 112 ASP A CA 1
ATOM 795 C C . ASP A 1 112 ? 12.646 1.403 13.497 1.00 48.72 112 ASP A C 1
ATOM 797 O O . ASP A 1 112 ? 12.801 2.594 13.255 1.00 48.72 112 ASP A O 1
ATOM 801 N N . LYS A 1 113 ? 11.410 0.884 13.536 1.00 57.31 113 LYS A N 1
ATOM 802 C CA . LYS A 1 113 ? 10.261 1.793 13.690 1.00 57.31 113 LYS A CA 1
ATOM 803 C C . LYS A 1 113 ? 10.120 2.098 15.164 1.00 57.31 113 LYS A C 1
ATOM 805 O O . LYS A 1 113 ? 9.938 1.174 15.959 1.00 57.31 113 LYS A O 1
ATOM 810 N N . THR A 1 114 ? 10.236 3.370 15.519 1.00 72.19 114 THR A N 1
ATOM 811 C CA . THR A 1 114 ? 10.043 3.793 16.903 1.00 72.19 114 THR A CA 1
ATOM 812 C C . THR A 1 114 ? 8.634 3.396 17.365 1.00 72.19 114 THR A C 1
ATOM 814 O O . THR A 1 114 ? 7.707 3.356 16.550 1.00 72.19 114 THR A O 1
ATOM 817 N N . PRO A 1 115 ? 8.427 3.104 18.661 1.00 74.31 115 PRO A N 1
ATOM 818 C CA . PRO A 1 115 ? 7.096 2.813 19.190 1.00 74.31 115 PRO A CA 1
ATOM 819 C C . PRO A 1 115 ? 6.053 3.873 18.809 1.00 74.31 115 PRO A C 1
ATOM 821 O O . PRO A 1 115 ? 4.900 3.538 18.574 1.00 74.31 115 PRO A O 1
ATOM 824 N N . LEU A 1 116 ? 6.469 5.137 18.676 1.00 76.12 116 LEU A N 1
ATOM 825 C CA . LEU A 1 116 ? 5.623 6.246 18.232 1.00 76.12 116 LEU A CA 1
ATOM 826 C C . LEU A 1 116 ? 5.157 6.074 16.779 1.00 76.12 116 LEU A C 1
ATOM 828 O O . LEU A 1 116 ? 3.957 6.118 16.520 1.00 76.12 116 LEU A O 1
ATOM 832 N N . GLU A 1 117 ? 6.067 5.778 15.848 1.00 80.25 117 GLU A N 1
ATOM 833 C CA . GLU A 1 117 ? 5.708 5.525 14.444 1.00 80.25 117 GLU A CA 1
ATOM 834 C C . GLU A 1 117 ? 4.801 4.299 14.286 1.00 80.25 117 GLU A C 1
ATOM 836 O O . GLU A 1 117 ? 3.953 4.254 13.392 1.00 80.25 117 GLU A O 1
ATOM 841 N N . GLN A 1 118 ? 4.954 3.286 15.145 1.00 80.94 118 GLN A N 1
ATOM 842 C CA . GLN A 1 118 ? 4.062 2.123 15.149 1.00 80.94 118 GLN A CA 1
ATOM 843 C C . GLN A 1 118 ? 2.637 2.502 15.574 1.00 80.94 118 GLN A C 1
ATOM 845 O O . GLN A 1 118 ? 1.675 1.997 14.986 1.00 80.94 118 GLN A O 1
ATOM 850 N N . ILE A 1 119 ? 2.498 3.403 16.552 1.00 82.88 119 ILE A N 1
ATOM 851 C CA . ILE A 1 119 ? 1.202 3.920 17.009 1.00 82.88 119 ILE A CA 1
ATOM 852 C C . ILE A 1 119 ? 0.552 4.760 15.909 1.00 82.88 119 ILE A C 1
ATOM 854 O O . ILE A 1 119 ? -0.601 4.513 15.554 1.00 82.88 119 ILE A O 1
ATOM 858 N N . GLU A 1 120 ? 1.288 5.700 15.319 1.00 81.38 120 GLU A N 1
ATOM 859 C CA . GLU A 1 120 ? 0.776 6.549 14.237 1.00 81.38 120 GLU A CA 1
ATOM 860 C C . GLU A 1 120 ? 0.338 5.722 13.024 1.00 81.38 120 GLU A C 1
ATOM 862 O O . GLU A 1 120 ? -0.762 5.915 12.504 1.00 81.38 120 GLU A O 1
ATOM 867 N N . ALA A 1 121 ? 1.142 4.733 12.620 1.00 79.69 121 ALA A N 1
ATOM 868 C CA . ALA A 1 121 ? 0.805 3.845 11.512 1.00 79.69 121 ALA A CA 1
ATOM 869 C C . ALA A 1 121 ? -0.463 3.016 11.779 1.00 79.69 121 ALA A C 1
ATOM 871 O O . ALA A 1 121 ? -1.246 2.768 10.856 1.00 79.69 121 ALA A O 1
ATOM 872 N N . ALA A 1 122 ? -0.681 2.591 13.027 1.00 83.81 122 ALA A N 1
ATOM 873 C CA . ALA A 1 122 ? -1.887 1.868 13.413 1.00 83.81 122 ALA A CA 1
ATOM 874 C C . ALA A 1 122 ? -3.123 2.773 13.398 1.00 83.81 122 ALA A C 1
ATOM 876 O O . ALA A 1 122 ? -4.167 2.359 12.896 1.00 83.81 122 ALA A O 1
ATOM 877 N N . ILE A 1 123 ? -3.008 4.017 13.871 1.00 84.50 123 ILE A N 1
ATOM 878 C CA . ILE A 1 123 ? -4.096 5.009 13.838 1.00 84.50 123 ILE A CA 1
ATOM 879 C C . ILE A 1 123 ? -4.479 5.334 12.390 1.00 84.50 123 ILE A C 1
ATOM 881 O O . ILE A 1 123 ? -5.655 5.273 12.032 1.00 84.50 123 ILE A O 1
ATOM 885 N N . ASP A 1 124 ? -3.493 5.593 11.535 1.00 80.94 124 ASP A N 1
ATOM 886 C CA . ASP A 1 124 ? -3.697 5.933 10.123 1.00 80.94 124 ASP A CA 1
ATOM 887 C C . ASP A 1 124 ? -4.288 4.767 9.300 1.00 80.94 124 ASP A C 1
ATOM 889 O O . ASP A 1 124 ? -4.865 4.967 8.228 1.00 80.94 124 ASP A O 1
ATOM 893 N N . ARG A 1 125 ? -4.166 3.522 9.783 1.00 80.00 125 ARG A N 1
ATOM 894 C CA . ARG A 1 125 ? -4.832 2.348 9.192 1.00 80.00 125 ARG A CA 1
ATOM 895 C C . ARG A 1 125 ? -6.202 2.071 9.820 1.00 80.00 125 ARG A C 1
ATOM 897 O O . ARG A 1 125 ? -7.122 1.714 9.095 1.00 80.00 125 ARG A O 1
ATOM 904 N N . GLY A 1 126 ? -6.354 2.246 11.131 1.00 81.69 126 GLY A N 1
ATOM 905 C CA . GLY A 1 126 ? -7.574 1.904 11.868 1.00 81.69 126 GLY A CA 1
ATOM 906 C C . GLY A 1 126 ? -8.718 2.905 11.696 1.00 81.69 126 GLY A C 1
ATOM 907 O O . GLY A 1 126 ? -9.868 2.497 11.543 1.00 81.69 126 GLY A O 1
ATOM 908 N N . VAL A 1 127 ? -8.432 4.212 11.654 1.00 84.88 127 VAL A N 1
ATOM 909 C CA . VAL A 1 127 ? -9.456 5.268 11.506 1.00 84.88 127 VAL A CA 1
ATOM 910 C C . VAL A 1 127 ? -10.352 5.090 10.266 1.00 84.88 127 VAL A C 1
ATOM 912 O O . VAL A 1 127 ? -11.575 5.129 10.425 1.00 84.88 127 VAL A O 1
ATOM 915 N N . PRO A 1 128 ? -9.828 4.870 9.042 1.00 79.44 128 PRO A N 1
ATOM 916 C CA . PRO A 1 128 ? -10.689 4.678 7.871 1.00 79.44 128 PRO A CA 1
ATOM 917 C C . PRO A 1 128 ? -11.536 3.399 7.952 1.00 79.44 128 PRO A C 1
ATOM 919 O O . PRO A 1 128 ? -12.689 3.409 7.526 1.00 79.44 128 PRO A O 1
ATOM 922 N N . ILE A 1 129 ? -11.003 2.326 8.542 1.00 79.62 129 ILE A N 1
ATOM 923 C CA . ILE A 1 129 ? -11.706 1.044 8.718 1.00 79.62 129 ILE A CA 1
ATOM 924 C C . ILE A 1 129 ? -12.862 1.202 9.713 1.00 79.62 129 ILE A C 1
ATOM 926 O O . ILE A 1 129 ? -13.982 0.770 9.449 1.00 79.62 129 ILE A O 1
ATOM 930 N N . PHE A 1 130 ? -12.631 1.929 10.808 1.00 81.31 130 PHE A N 1
ATOM 931 C CA . PHE A 1 130 ? -13.677 2.256 11.775 1.00 81.31 130 PHE A CA 1
ATOM 932 C C . PHE A 1 130 ? -14.807 3.084 11.154 1.00 81.31 130 PHE A C 1
ATOM 934 O O . PHE A 1 130 ? -15.978 2.781 11.362 1.00 81.31 130 PHE A O 1
ATOM 941 N N . ASN A 1 131 ? -14.465 4.107 10.365 1.00 80.88 131 ASN A N 1
ATOM 942 C CA . ASN A 1 131 ? -15.454 4.943 9.675 1.00 80.88 131 ASN A CA 1
ATOM 943 C C . ASN A 1 131 ? -16.224 4.183 8.584 1.00 80.88 131 ASN A C 1
ATOM 945 O O . ASN A 1 131 ? -17.311 4.607 8.201 1.00 80.88 131 ASN A O 1
ATOM 949 N N . SER A 1 132 ? -15.677 3.065 8.103 1.00 79.94 132 SER A N 1
ATOM 950 C CA . SER A 1 132 ? -16.318 2.182 7.122 1.00 79.94 132 SER A CA 1
ATOM 951 C C . SER A 1 132 ? -17.275 1.166 7.763 1.00 79.94 132 SER A C 1
ATOM 953 O O . SER A 1 132 ? -17.934 0.420 7.046 1.00 79.94 132 SER A O 1
ATOM 955 N N . GLY A 1 133 ? -17.384 1.145 9.098 1.00 77.12 133 GLY A N 1
ATOM 956 C CA . GLY A 1 133 ? -18.259 0.238 9.850 1.00 77.12 133 GLY A CA 1
ATOM 957 C C . GLY A 1 133 ? -17.613 -1.096 10.237 1.00 77.12 133 GLY A C 1
ATOM 958 O O . GLY A 1 133 ? -18.232 -1.894 10.938 1.00 77.12 133 GLY A O 1
ATOM 959 N N . GLU A 1 134 ? -16.357 -1.337 9.854 1.00 78.50 134 GLU A N 1
ATOM 960 C CA . GLU A 1 134 ? -15.621 -2.566 10.180 1.00 78.50 134 GLU A CA 1
ATOM 961 C C . GLU A 1 134 ? -14.883 -2.430 11.521 1.00 78.50 134 GLU A C 1
ATOM 963 O O . GLU A 1 134 ? -13.656 -2.473 11.630 1.00 78.50 134 GLU A O 1
ATOM 968 N N . HIS A 1 135 ? -15.653 -2.236 12.592 1.00 83.88 135 HIS A N 1
ATOM 969 C CA . HIS A 1 135 ? -15.111 -1.984 13.931 1.00 83.88 135 HIS A CA 1
ATOM 970 C C . HIS A 1 135 ? -14.254 -3.147 14.472 1.00 83.88 135 HIS A C 1
ATOM 972 O O . HIS A 1 135 ? -13.274 -2.899 15.176 1.00 83.88 135 HIS A O 1
ATOM 978 N N . GLY A 1 136 ? -14.564 -4.394 14.095 1.00 81.00 136 GLY A N 1
ATOM 979 C CA . GLY A 1 136 ? -13.791 -5.578 14.488 1.00 81.00 136 GLY A CA 1
ATOM 980 C C . GLY A 1 136 ? -12.381 -5.610 13.886 1.00 81.00 136 GLY A C 1
ATOM 981 O O . GLY A 1 136 ? -11.409 -5.862 14.597 1.00 81.00 136 GLY A O 1
ATOM 982 N N . GLU A 1 137 ? -12.232 -5.274 12.601 1.00 81.12 137 GLU A N 1
ATOM 983 C CA . GLU A 1 137 ? -10.911 -5.172 11.964 1.00 81.12 137 GLU A CA 1
ATOM 984 C C . GLU A 1 137 ? -10.088 -4.017 12.542 1.00 81.12 137 GLU A C 1
ATOM 986 O O . GLU A 1 137 ? -8.888 -4.156 12.784 1.00 81.12 137 GLU A O 1
ATOM 991 N N . CYS A 1 138 ? -10.742 -2.891 12.838 1.00 84.44 138 CYS A N 1
ATOM 992 C CA . CYS A 1 138 ? -10.107 -1.762 13.509 1.00 84.44 138 CYS A CA 1
ATOM 993 C C . CYS A 1 138 ? -9.550 -2.155 14.892 1.00 84.44 138 CYS A C 1
ATOM 995 O O . CYS A 1 138 ? -8.397 -1.854 15.211 1.00 84.44 138 CYS A O 1
ATOM 997 N N . ALA A 1 139 ? -10.329 -2.893 15.690 1.00 86.00 139 ALA A N 1
ATOM 998 C CA . ALA A 1 139 ? -9.877 -3.421 16.975 1.00 86.00 139 ALA A CA 1
ATOM 999 C C . ALA A 1 139 ? -8.675 -4.373 16.824 1.00 86.00 139 ALA A C 1
ATOM 1001 O O . ALA A 1 139 ? -7.720 -4.302 17.603 1.00 86.00 139 ALA A O 1
ATOM 1002 N N . ASN A 1 140 ? -8.668 -5.221 15.794 1.00 86.56 140 ASN A N 1
ATOM 1003 C CA . ASN A 1 140 ? -7.542 -6.118 15.518 1.00 86.56 140 ASN A CA 1
ATOM 1004 C C . ASN A 1 140 ? -6.259 -5.344 15.170 1.00 86.56 140 ASN A C 1
ATOM 1006 O O . ASN A 1 140 ? -5.180 -5.682 15.648 1.00 86.56 140 ASN A O 1
ATOM 1010 N N . ILE A 1 141 ? -6.365 -4.254 14.407 1.00 85.62 141 ILE A N 1
ATOM 1011 C CA . ILE A 1 141 ? -5.212 -3.405 14.062 1.00 85.62 141 ILE A CA 1
ATOM 1012 C C . ILE A 1 141 ? -4.618 -2.737 15.305 1.00 85.62 141 ILE A C 1
ATOM 1014 O O . ILE A 1 141 ? -3.397 -2.686 15.468 1.00 85.62 141 ILE A O 1
ATOM 1018 N N . TYR A 1 142 ? -5.467 -2.230 16.198 1.00 87.88 142 TYR A N 1
ATOM 1019 C CA . TYR A 1 142 ? -5.007 -1.585 17.425 1.00 87.88 142 TYR A CA 1
ATOM 1020 C C . TYR A 1 142 ? -4.406 -2.574 18.428 1.00 87.88 142 TYR A C 1
ATOM 1022 O O . TYR A 1 142 ? -3.383 -2.270 19.044 1.00 87.88 142 TYR A O 1
ATOM 1030 N N . SER A 1 143 ? -4.993 -3.762 18.566 1.00 85.44 143 SER A N 1
ATOM 1031 C CA . SER A 1 143 ? -4.456 -4.817 19.434 1.00 85.44 143 SER A CA 1
ATOM 1032 C C . SER A 1 143 ? -3.128 -5.380 18.915 1.00 85.44 143 SER A C 1
ATOM 1034 O O . SER A 1 143 ? -2.194 -5.538 19.703 1.00 85.44 143 SER A O 1
ATOM 1036 N N . ASP A 1 144 ? -2.975 -5.591 17.605 1.00 85.38 144 ASP A N 1
ATOM 1037 C CA . ASP A 1 144 ? -1.707 -6.042 17.012 1.00 85.38 144 ASP A CA 1
ATOM 1038 C C . ASP A 1 144 ? -0.582 -5.009 17.201 1.00 85.38 144 ASP A C 1
ATOM 1040 O O . ASP A 1 144 ? 0.549 -5.355 17.563 1.00 85.38 144 ASP A O 1
ATOM 1044 N N . CYS A 1 145 ? -0.909 -3.719 17.061 1.00 85.44 145 CYS A N 1
ATOM 1045 C CA . CYS A 1 145 ? 0.010 -2.622 17.359 1.00 85.44 145 CYS A CA 1
ATOM 1046 C C . CYS A 1 145 ? 0.456 -2.644 18.829 1.00 85.44 145 CYS A C 1
ATOM 1048 O O . CYS A 1 145 ? 1.652 -2.618 19.118 1.00 85.44 145 CYS A O 1
ATOM 1050 N N . MET A 1 146 ? -0.488 -2.778 19.763 1.00 83.31 146 MET A N 1
ATOM 1051 C CA . MET A 1 146 ? -0.204 -2.899 21.194 1.00 83.31 146 MET A CA 1
ATOM 1052 C C . MET A 1 146 ? 0.717 -4.083 21.511 1.00 83.31 146 MET A C 1
ATOM 1054 O O . MET A 1 146 ? 1.723 -3.927 22.208 1.00 83.31 146 MET A O 1
ATOM 1058 N N . VAL A 1 147 ? 0.422 -5.265 20.967 1.00 83.62 147 VAL A N 1
ATOM 1059 C CA . VAL A 1 147 ? 1.262 -6.456 21.152 1.00 83.62 147 VAL A CA 1
ATOM 1060 C C . VAL A 1 147 ? 2.654 -6.233 20.561 1.00 83.62 147 VAL A C 1
ATOM 1062 O O . VAL A 1 147 ? 3.648 -6.607 21.188 1.00 83.62 147 VAL A O 1
ATOM 1065 N N . SER A 1 148 ? 2.749 -5.582 19.403 1.00 82.12 148 SER A N 1
ATOM 1066 C CA . SER A 1 148 ? 4.024 -5.237 18.768 1.00 82.12 148 SER A CA 1
ATOM 1067 C C . SER A 1 148 ? 4.859 -4.283 19.626 1.00 82.12 148 SER A C 1
ATOM 1069 O O . SER A 1 148 ? 6.045 -4.540 19.831 1.00 82.12 148 SER A O 1
ATOM 1071 N N . ILE A 1 149 ? 4.243 -3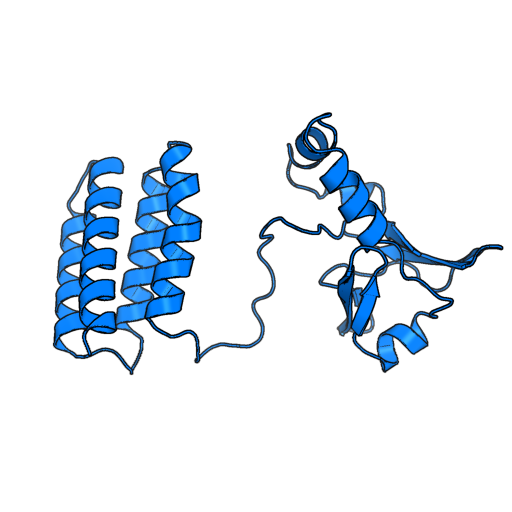.250 20.205 1.00 81.25 149 ILE A N 1
ATOM 1072 C CA . ILE A 1 149 ? 4.903 -2.303 21.120 1.00 81.25 149 ILE A CA 1
ATOM 1073 C C . ILE A 1 149 ? 5.342 -3.010 22.405 1.00 81.25 149 ILE A C 1
ATOM 1075 O O . ILE A 1 149 ? 6.447 -2.789 22.885 1.00 81.25 149 ILE A O 1
ATOM 1079 N N . SER A 1 150 ? 4.527 -3.923 22.941 1.00 81.50 150 SER A N 1
ATOM 1080 C CA . SER A 1 150 ? 4.877 -4.681 24.153 1.00 81.50 150 SER A CA 1
ATOM 1081 C C . SER A 1 150 ? 6.099 -5.593 23.977 1.00 81.50 150 SER A C 1
ATOM 1083 O O . SER A 1 150 ? 6.759 -5.936 24.956 1.00 81.50 150 SER A O 1
ATOM 1085 N N . LYS A 1 151 ? 6.386 -5.999 22.733 1.00 76.31 151 LYS A N 1
ATOM 1086 C CA . LYS A 1 151 ? 7.547 -6.816 22.358 1.00 76.31 151 LYS A CA 1
ATOM 1087 C C . LYS A 1 151 ? 8.769 -5.970 21.998 1.00 76.31 151 LYS A C 1
ATOM 1089 O O . LYS A 1 151 ? 9.852 -6.531 21.845 1.00 76.31 151 LYS A O 1
ATOM 1094 N N . ALA A 1 152 ? 8.611 -4.657 21.842 1.00 73.31 152 ALA A N 1
ATOM 1095 C CA . ALA A 1 152 ? 9.717 -3.767 21.540 1.00 73.31 152 ALA A CA 1
ATOM 1096 C C . ALA A 1 152 ? 10.601 -3.592 22.785 1.00 73.31 152 ALA A C 1
ATOM 1098 O O . ALA A 1 152 ? 10.143 -3.166 23.844 1.00 73.31 152 ALA A O 1
ATOM 1099 N N . SER A 1 153 ? 11.893 -3.898 22.649 1.00 61.25 153 SER A N 1
ATOM 1100 C CA . SER A 1 153 ? 12.879 -3.877 23.743 1.00 61.25 153 SER A CA 1
ATOM 1101 C C . SER A 1 153 ? 13.126 -2.490 24.357 1.00 61.25 153 SER A C 1
ATOM 1103 O O . SER A 1 153 ? 13.833 -2.382 25.353 1.00 61.25 153 SER A O 1
ATOM 1105 N N . CYS A 1 154 ? 12.593 -1.429 23.747 1.00 64.50 154 CYS A N 1
ATOM 1106 C CA . CYS A 1 154 ? 12.752 -0.034 24.157 1.00 64.50 154 CYS A CA 1
ATOM 1107 C C . CYS A 1 154 ? 11.656 0.470 25.111 1.00 64.50 154 CYS A C 1
ATOM 1109 O O . CYS A 1 154 ? 11.720 1.615 25.551 1.00 64.50 154 CYS A O 1
ATOM 1111 N N . VAL A 1 155 ? 10.650 -0.350 25.428 1.00 69.88 155 VAL A N 1
ATOM 1112 C CA . VAL A 1 155 ? 9.498 0.055 26.242 1.00 69.88 155 VAL A CA 1
ATOM 1113 C C . VAL A 1 155 ? 9.698 -0.353 27.704 1.00 69.88 155 VAL A C 1
ATOM 1115 O O . VAL A 1 155 ? 10.040 -1.497 27.997 1.00 69.88 155 VAL A O 1
ATOM 1118 N N . ASP A 1 156 ? 9.461 0.578 28.636 1.00 74.25 156 ASP A N 1
ATOM 1119 C CA . ASP A 1 156 ? 9.563 0.320 30.079 1.00 74.25 156 ASP A CA 1
ATOM 1120 C C . ASP A 1 156 ? 8.608 -0.810 30.514 1.00 74.25 156 ASP A C 1
ATOM 1122 O O . ASP A 1 156 ? 7.467 -0.915 30.042 1.00 74.25 156 ASP A O 1
ATOM 1126 N N . SER A 1 157 ? 9.043 -1.644 31.463 1.00 77.19 157 SER A N 1
ATOM 1127 C CA . SER A 1 157 ? 8.244 -2.755 32.003 1.00 77.19 157 SER A CA 1
ATOM 1128 C C . SER A 1 157 ? 6.863 -2.315 32.505 1.00 77.19 157 SER A C 1
ATOM 1130 O O . SER A 1 157 ? 5.911 -3.091 32.426 1.00 77.19 157 SER A O 1
ATOM 1132 N N . ARG A 1 158 ? 6.711 -1.069 32.972 1.00 77.94 158 ARG A N 1
ATOM 1133 C CA . ARG A 1 158 ? 5.409 -0.524 33.388 1.00 77.94 158 ARG A CA 1
ATOM 1134 C C . ARG A 1 158 ? 4.454 -0.327 32.215 1.00 77.94 158 ARG A C 1
ATOM 1136 O O . ARG A 1 158 ? 3.282 -0.675 32.321 1.00 77.94 158 ARG A O 1
ATOM 1143 N N . VAL A 1 159 ? 4.950 0.175 31.088 1.00 81.31 159 VAL A N 1
ATOM 1144 C CA . VAL A 1 159 ? 4.135 0.422 29.889 1.00 81.31 159 VAL A CA 1
ATOM 1145 C C . VAL A 1 159 ? 3.704 -0.902 29.258 1.00 81.31 159 VAL A C 1
ATOM 1147 O O . VAL A 1 159 ? 2.535 -1.066 28.917 1.00 81.31 159 VAL A O 1
ATOM 1150 N N . SER A 1 160 ? 4.596 -1.896 29.191 1.00 81.00 160 SER A N 1
ATOM 1151 C CA . SER A 1 160 ? 4.228 -3.231 28.692 1.00 81.00 160 SER A CA 1
ATOM 1152 C C . SER A 1 160 ? 3.175 -3.933 29.566 1.00 81.00 160 SER A C 1
ATOM 1154 O O . SER A 1 160 ? 2.328 -4.657 29.042 1.00 81.00 160 SER A O 1
ATOM 1156 N N . MET A 1 161 ? 3.175 -3.691 30.882 1.00 79.31 161 MET A N 1
ATOM 1157 C CA . MET A 1 161 ? 2.149 -4.199 31.797 1.00 79.31 161 MET A CA 1
ATOM 1158 C C . MET A 1 161 ? 0.788 -3.526 31.569 1.00 79.31 161 MET A C 1
ATOM 1160 O O . MET A 1 161 ? -0.221 -4.227 31.481 1.00 79.31 161 MET A O 1
ATOM 1164 N N . VAL A 1 162 ? 0.759 -2.198 31.406 1.00 85.19 162 VAL A N 1
ATOM 1165 C CA . VAL A 1 162 ? -0.470 -1.444 31.086 1.00 85.19 162 VAL A CA 1
ATOM 1166 C C . VAL A 1 162 ? -1.063 -1.909 29.755 1.00 85.19 162 VAL A C 1
ATOM 1168 O O . VAL A 1 162 ? -2.266 -2.148 29.667 1.00 85.19 162 VAL A O 1
ATOM 1171 N N . ILE A 1 163 ? -0.223 -2.119 28.739 1.00 85.62 163 ILE A N 1
ATOM 1172 C CA . ILE A 1 163 ? -0.656 -2.629 27.433 1.00 85.62 163 ILE A CA 1
ATOM 1173 C C . ILE A 1 163 ? -1.319 -4.008 27.565 1.00 85.62 163 ILE A C 1
ATOM 1175 O O . ILE A 1 163 ? -2.403 -4.216 27.026 1.00 85.62 163 ILE A O 1
ATOM 1179 N N . LYS A 1 164 ? -0.713 -4.943 28.307 1.00 84.56 164 LYS A N 1
ATOM 1180 C CA . LYS A 1 164 ? -1.285 -6.287 28.506 1.00 84.56 164 LYS A CA 1
ATOM 1181 C C . LYS A 1 164 ? -2.653 -6.244 29.188 1.00 84.56 164 LYS A C 1
ATOM 1183 O O . LYS A 1 164 ? -3.564 -6.933 28.746 1.00 84.56 164 LYS A O 1
ATOM 1188 N N . GLN A 1 165 ? -2.813 -5.403 30.211 1.00 84.25 165 GLN A N 1
ATOM 1189 C CA . GLN A 1 165 ? -4.102 -5.220 30.889 1.00 84.25 165 GLN A CA 1
ATOM 1190 C C . GLN A 1 165 ? -5.167 -4.614 29.966 1.00 84.25 165 GLN A C 1
ATOM 1192 O O . GLN A 1 165 ? -6.335 -4.990 30.039 1.00 84.25 165 GLN A O 1
ATOM 1197 N N . LEU A 1 166 ? -4.780 -3.686 29.087 1.00 85.25 166 LEU A N 1
ATOM 1198 C CA . LEU A 1 166 ? -5.691 -3.079 28.115 1.00 85.25 166 LEU A CA 1
ATOM 1199 C C . LEU A 1 166 ? -6.151 -4.076 27.050 1.00 85.25 166 LEU A C 1
ATOM 1201 O O . LEU A 1 166 ? -7.335 -4.090 26.723 1.00 85.25 166 LEU A O 1
ATOM 1205 N N . VAL A 1 167 ? -5.242 -4.914 26.543 1.00 85.56 167 VAL A N 1
ATOM 1206 C CA . VAL A 1 167 ? -5.577 -5.967 25.571 1.00 85.56 167 VAL A CA 1
ATOM 1207 C C . VAL A 1 167 ? -6.521 -6.995 26.201 1.00 85.56 167 VAL A C 1
ATOM 1209 O O . VAL A 1 167 ? -7.576 -7.257 25.636 1.00 85.56 167 VAL A O 1
ATOM 1212 N N . GLU A 1 168 ? -6.225 -7.482 27.409 1.00 85.44 168 GLU A N 1
ATOM 1213 C CA . GLU A 1 168 ? -7.087 -8.444 28.119 1.00 85.44 168 GLU A CA 1
ATOM 1214 C C . GLU A 1 168 ? -8.480 -7.864 28.426 1.00 85.44 168 GLU A C 1
ATOM 1216 O O . GLU A 1 168 ? -9.509 -8.532 28.281 1.00 85.44 168 GLU A O 1
ATOM 1221 N N . LYS A 1 169 ? -8.541 -6.580 28.804 1.00 85.25 169 LYS A N 1
ATOM 1222 C CA . LYS A 1 169 ? -9.813 -5.877 29.001 1.00 85.25 169 LYS A CA 1
ATOM 1223 C C . LYS A 1 169 ? -10.591 -5.747 27.693 1.00 85.25 169 LYS A C 1
ATOM 1225 O O . LYS A 1 169 ? -11.808 -5.883 27.713 1.00 85.25 169 LYS A O 1
ATOM 1230 N N . ALA A 1 170 ? -9.910 -5.487 26.579 1.00 82.62 170 ALA A N 1
ATOM 1231 C CA . ALA A 1 170 ? -10.528 -5.370 25.265 1.00 82.62 170 ALA A CA 1
ATOM 1232 C C . ALA A 1 170 ? -11.067 -6.715 24.747 1.00 82.62 170 ALA A C 1
ATOM 1234 O O . ALA A 1 170 ? -12.108 -6.733 24.097 1.00 82.62 170 ALA A O 1
ATOM 1235 N N . GLU A 1 171 ? -10.417 -7.837 25.062 1.00 81.31 171 GLU A N 1
ATOM 1236 C CA . GLU A 1 171 ? -10.894 -9.179 24.691 1.00 81.31 171 GLU A CA 1
ATOM 1237 C C . GLU A 1 171 ? -12.190 -9.584 25.408 1.00 81.31 171 GLU A C 1
ATOM 1239 O O . GLU A 1 171 ? -12.969 -10.362 24.865 1.00 81.31 171 GLU A O 1
ATOM 1244 N N . ASN A 1 172 ? -12.460 -9.021 26.589 1.00 84.62 172 ASN A N 1
ATOM 1245 C CA . ASN A 1 172 ? -13.692 -9.269 27.347 1.00 84.62 172 ASN A CA 1
ATOM 1246 C C . ASN A 1 172 ? -14.884 -8.388 26.918 1.00 84.62 172 ASN A C 1
ATOM 1248 O O . ASN A 1 172 ? -15.957 -8.488 27.511 1.00 84.62 172 ASN A O 1
ATOM 1252 N N . ILE A 1 173 ? -14.718 -7.508 25.925 1.00 85.38 173 ILE A N 1
ATOM 1253 C CA . ILE A 1 173 ? -15.788 -6.630 25.432 1.00 85.38 173 ILE A CA 1
ATOM 1254 C C . ILE A 1 173 ? -16.465 -7.289 24.226 1.00 85.38 173 ILE A C 1
ATOM 1256 O O . ILE A 1 173 ? -15.833 -7.495 23.192 1.00 85.38 173 ILE A O 1
ATOM 1260 N N . GLU A 1 174 ? -17.766 -7.569 24.342 1.00 79.19 174 GLU A N 1
ATOM 1261 C CA . GLU A 1 174 ? -18.571 -8.182 23.270 1.00 79.19 174 GLU A CA 1
ATOM 1262 C C . GLU A 1 174 ? -18.880 -7.208 22.117 1.00 79.19 174 GLU A C 1
ATOM 1264 O O . GLU A 1 174 ? -19.136 -7.629 20.992 1.00 79.19 174 GLU A O 1
ATOM 1269 N N . SER A 1 175 ? -18.846 -5.898 22.381 1.00 87.69 175 SER A N 1
ATOM 1270 C CA . SER A 1 175 ? -19.104 -4.852 21.388 1.00 87.69 175 SER A CA 1
ATOM 1271 C C . SER A 1 175 ? -17.828 -4.445 20.646 1.00 87.69 175 SER A C 1
ATOM 1273 O O . SER A 1 175 ? -16.921 -3.838 21.219 1.00 87.69 175 SER A O 1
ATOM 1275 N N . ASP A 1 176 ? -17.777 -4.704 19.338 1.00 82.75 176 ASP A N 1
ATOM 1276 C CA . ASP A 1 176 ? -16.635 -4.353 18.480 1.00 82.75 176 ASP A CA 1
ATOM 1277 C C . ASP A 1 176 ? -16.303 -2.853 18.492 1.00 82.75 176 ASP A C 1
ATOM 1279 O O . ASP A 1 176 ? -15.134 -2.460 18.462 1.00 82.75 176 ASP A O 1
ATOM 1283 N N . THR A 1 177 ? -17.328 -2.004 18.574 1.00 84.19 177 THR A N 1
ATOM 1284 C CA . THR A 1 177 ? -17.179 -0.546 18.624 1.00 84.19 177 THR A CA 1
ATOM 1285 C C . THR A 1 177 ? -16.541 -0.097 19.936 1.00 84.19 177 THR A C 1
ATOM 1287 O O . THR A 1 177 ? -15.608 0.709 19.928 1.00 84.19 177 THR A O 1
ATOM 1290 N N . GLU A 1 178 ? -17.008 -0.635 21.065 1.00 85.19 178 GLU A N 1
ATOM 1291 C CA . GLU A 1 178 ? -16.450 -0.326 22.386 1.00 85.19 178 GLU A CA 1
ATOM 1292 C C . GLU A 1 178 ? -15.023 -0.856 22.512 1.00 85.19 178 GLU A C 1
ATOM 1294 O O . GLU A 1 178 ? -14.136 -0.152 23.000 1.00 85.19 178 GLU A O 1
ATOM 1299 N N . ARG A 1 179 ? -14.778 -2.061 21.991 1.00 86.44 179 ARG A N 1
ATOM 1300 C CA . ARG A 1 179 ? -13.456 -2.681 21.939 1.00 86.44 179 ARG A CA 1
ATOM 1301 C C . ARG A 1 179 ? -12.456 -1.805 21.186 1.00 86.44 179 ARG A C 1
ATOM 1303 O O . ARG A 1 179 ? -11.381 -1.509 21.708 1.00 86.44 179 ARG A O 1
ATOM 1310 N N . ALA A 1 180 ? -12.821 -1.319 20.000 1.00 84.44 180 ALA A N 1
ATOM 1311 C CA . ALA A 1 180 ? -11.981 -0.414 19.219 1.00 84.44 180 ALA A CA 1
ATOM 1312 C C . ALA A 1 180 ? -11.735 0.930 19.932 1.00 84.44 180 ALA A C 1
ATOM 1314 O O . ALA A 1 180 ? -10.620 1.453 19.880 1.00 84.44 180 ALA A O 1
ATOM 1315 N N . TRP A 1 181 ? -12.735 1.477 20.631 1.00 86.31 181 TRP A N 1
ATOM 1316 C CA . TRP A 1 181 ? -12.594 2.739 21.366 1.00 86.31 181 TRP A CA 1
ATOM 1317 C C . TRP A 1 181 ? -11.661 2.610 22.577 1.00 86.31 181 TRP A C 1
ATOM 1319 O O . TRP A 1 181 ? -10.772 3.443 22.771 1.00 86.31 181 TRP A O 1
ATOM 1329 N N . VAL A 1 182 ? -11.799 1.527 23.349 1.00 88.88 182 VAL A N 1
ATOM 1330 C CA . VAL A 1 182 ? -10.919 1.209 24.485 1.00 88.88 182 VAL A CA 1
ATOM 1331 C C . VAL A 1 182 ? -9.479 1.017 24.019 1.00 88.88 182 VAL A C 1
ATOM 1333 O O . VAL A 1 182 ? -8.562 1.590 24.610 1.00 88.88 182 VAL A O 1
ATOM 1336 N N . LEU A 1 183 ? -9.272 0.277 22.928 1.00 87.75 183 LEU A N 1
ATOM 1337 C CA . LEU A 1 183 ? -7.942 0.088 22.352 1.00 87.75 183 LEU A CA 1
ATOM 1338 C C . LEU A 1 183 ? -7.356 1.411 21.838 1.00 87.75 183 LEU A C 1
ATOM 1340 O O . LEU A 1 183 ? -6.195 1.716 22.109 1.00 87.75 183 LEU A O 1
ATOM 1344 N N . ARG A 1 184 ? -8.149 2.254 21.168 1.00 87.62 184 ARG A N 1
ATOM 1345 C CA . ARG A 1 184 ? -7.674 3.563 20.696 1.00 87.62 184 ARG A CA 1
ATOM 1346 C C . ARG A 1 184 ? -7.269 4.481 21.848 1.00 87.62 184 ARG A C 1
ATOM 1348 O O . ARG A 1 184 ? -6.231 5.135 21.750 1.00 87.62 184 ARG A O 1
ATOM 1355 N N . SER A 1 185 ? -8.065 4.515 22.917 1.00 87.44 185 SER A N 1
ATOM 1356 C CA . SER A 1 185 ? -7.771 5.284 24.131 1.00 87.44 185 SER A CA 1
ATOM 1357 C C . SER A 1 185 ? -6.510 4.768 24.832 1.00 87.44 185 SER A C 1
ATOM 1359 O O . SER A 1 185 ? -5.663 5.558 25.245 1.00 87.44 185 SER A O 1
ATOM 1361 N N . GLY A 1 186 ? -6.335 3.446 24.887 1.00 87.06 186 GLY A N 1
ATOM 1362 C CA . GLY A 1 186 ? -5.127 2.815 25.407 1.00 87.06 186 GLY A CA 1
ATOM 1363 C C . GLY A 1 186 ? -3.866 3.197 24.629 1.00 87.06 186 GLY A C 1
ATOM 1364 O O . GLY A 1 186 ? -2.862 3.570 25.233 1.00 87.06 186 GLY A O 1
ATOM 1365 N N . LEU A 1 187 ? -3.928 3.163 23.294 1.00 85.69 187 LEU A N 1
ATOM 1366 C CA . LEU A 1 187 ? -2.836 3.600 22.413 1.00 85.69 187 LEU A CA 1
ATOM 1367 C C . LEU A 1 187 ? -2.477 5.071 22.631 1.00 85.69 187 LEU A C 1
ATOM 1369 O O . LEU A 1 187 ? -1.299 5.408 22.650 1.00 85.69 187 LEU A O 1
ATOM 1373 N N . ASP A 1 188 ? -3.477 5.929 22.834 1.00 85.31 188 ASP A N 1
ATOM 1374 C CA . ASP A 1 188 ? -3.277 7.355 23.106 1.00 85.31 188 ASP A CA 1
ATOM 1375 C C . ASP A 1 188 ? -2.549 7.588 24.437 1.00 85.31 188 ASP A C 1
ATOM 1377 O O . ASP A 1 188 ? -1.605 8.371 24.521 1.00 85.31 188 ASP A O 1
ATOM 1381 N N . HIS A 1 189 ? -2.922 6.831 25.472 1.00 84.75 189 HIS A N 1
ATOM 1382 C CA . HIS A 1 189 ? -2.259 6.886 26.773 1.00 84.75 189 HIS A CA 1
ATOM 1383 C C . HIS A 1 189 ? -0.797 6.423 26.696 1.00 84.75 189 HIS A C 1
ATOM 1385 O O . HIS A 1 189 ? 0.097 7.042 27.281 1.00 84.75 189 HIS A O 1
ATOM 1391 N N . VAL A 1 190 ? -0.538 5.355 25.937 1.00 83.75 190 VAL A N 1
ATOM 1392 C CA . VAL A 1 190 ? 0.818 4.856 25.673 1.00 83.75 190 VAL A CA 1
ATOM 1393 C C . VAL A 1 190 ? 1.622 5.887 24.883 1.00 83.75 190 VAL A C 1
ATOM 1395 O O . VAL A 1 190 ? 2.750 6.187 25.262 1.00 83.75 190 VAL A O 1
ATOM 1398 N N . TYR A 1 191 ? 1.033 6.489 23.850 1.00 84.00 191 TYR A N 1
ATOM 1399 C CA . TYR A 1 191 ? 1.654 7.554 23.066 1.00 84.00 191 TYR A CA 1
ATOM 1400 C C . TYR A 1 191 ? 2.043 8.749 23.939 1.00 84.00 191 TYR A C 1
ATOM 1402 O O . TYR A 1 191 ? 3.193 9.177 23.914 1.00 84.00 191 TYR A O 1
ATOM 1410 N N . ALA A 1 192 ? 1.123 9.243 24.771 1.00 81.81 192 ALA A N 1
ATOM 1411 C CA . ALA A 1 192 ? 1.392 10.348 25.687 1.00 81.81 192 ALA A CA 1
ATOM 1412 C C . ALA A 1 192 ? 2.517 10.011 26.678 1.00 81.81 192 ALA A C 1
ATOM 1414 O O . ALA A 1 192 ? 3.386 10.843 26.937 1.00 81.81 192 ALA A O 1
ATOM 1415 N N . THR A 1 193 ? 2.546 8.778 27.190 1.00 81.81 193 THR A N 1
ATOM 1416 C CA . THR A 1 193 ? 3.588 8.315 28.121 1.00 81.81 193 THR A CA 1
ATOM 1417 C C . THR A 1 193 ? 4.963 8.229 27.454 1.00 81.81 193 THR A C 1
ATOM 1419 O O . THR A 1 193 ? 5.971 8.585 28.064 1.00 81.81 193 THR A O 1
ATOM 1422 N N . LEU A 1 194 ? 5.012 7.775 26.200 1.00 77.19 194 LEU A N 1
ATOM 1423 C CA . LEU A 1 194 ? 6.241 7.679 25.412 1.00 77.19 194 LEU A CA 1
ATOM 1424 C C . LEU A 1 194 ? 6.724 9.049 24.920 1.00 77.19 194 LEU A C 1
ATOM 1426 O O . LEU A 1 194 ? 7.922 9.276 24.872 1.00 77.19 194 LEU A O 1
ATOM 1430 N N . SER A 1 195 ? 5.806 9.964 24.603 1.00 76.12 195 SER A N 1
ATOM 1431 C CA . SER A 1 195 ? 6.117 11.344 24.208 1.00 76.12 195 SER A CA 1
ATOM 1432 C C . SER A 1 195 ? 6.561 12.227 25.381 1.00 76.12 195 SER A C 1
ATOM 1434 O O . SER A 1 195 ? 7.076 13.318 25.144 1.00 76.12 195 SER A O 1
ATOM 1436 N N . SER A 1 196 ? 6.302 11.806 26.623 1.00 70.56 196 SER A N 1
ATOM 1437 C CA . SER A 1 196 ? 6.661 12.552 27.839 1.00 70.56 196 SER A CA 1
ATOM 1438 C C . SER A 1 196 ? 7.973 12.082 28.487 1.00 70.56 196 SER A C 1
ATOM 1440 O O . SER A 1 196 ? 8.363 12.656 29.504 1.00 70.56 196 SER A O 1
ATOM 1442 N N . ASN A 1 197 ? 8.617 11.039 27.946 1.00 57.44 197 ASN A N 1
ATOM 1443 C CA . ASN A 1 197 ? 9.959 10.578 28.339 1.00 57.44 197 ASN A CA 1
ATOM 1444 C C . ASN A 1 197 ? 11.026 11.184 27.428 1.00 57.44 197 ASN A C 1
ATOM 1446 O O . ASN A 1 197 ? 12.122 11.476 27.953 1.00 57.44 197 ASN A O 1
#